Protein AF-A0AAE1Q433-F1 (afdb_monomer)

Structure (mmCIF, N/CA/C/O backbone):
data_AF-A0AAE1Q433-F1
#
_entry.id   AF-A0AAE1Q433-F1
#
loop_
_atom_site.group_PDB
_atom_site.id
_atom_site.type_symbol
_atom_site.label_atom_id
_atom_site.label_alt_id
_atom_site.label_comp_id
_atom_site.label_asym_id
_atom_site.label_entity_id
_atom_site.label_seq_id
_atom_site.pdbx_PDB_ins_code
_atom_site.Cartn_x
_atom_site.Cartn_y
_atom_site.Cartn_z
_atom_site.occupancy
_atom_site.B_iso_or_equiv
_atom_site.auth_seq_id
_atom_site.auth_comp_id
_atom_site.auth_asym_id
_atom_site.auth_atom_id
_atom_site.pdbx_PDB_model_num
ATOM 1 N N . MET A 1 1 ? 18.127 -22.745 -19.985 1.00 68.88 1 MET A N 1
ATOM 2 C CA . MET A 1 1 ? 18.598 -21.759 -18.979 1.00 68.88 1 MET A CA 1
ATOM 3 C C . MET A 1 1 ? 17.986 -21.938 -17.587 1.00 68.88 1 MET A C 1
ATOM 5 O O . MET A 1 1 ? 18.760 -22.132 -16.667 1.00 68.88 1 MET A O 1
ATOM 9 N N . LEU A 1 2 ? 16.660 -21.941 -17.382 1.00 77.62 2 LEU A N 1
ATOM 10 C CA . LEU A 1 2 ? 16.075 -21.981 -16.019 1.00 77.62 2 LEU A CA 1
ATOM 11 C C . LEU A 1 2 ? 16.243 -23.310 -15.246 1.00 77.62 2 LEU A C 1
ATOM 13 O O . LEU A 1 2 ? 16.411 -23.285 -14.031 1.00 77.62 2 LEU A O 1
ATOM 17 N N . GLY A 1 3 ? 16.293 -24.459 -15.933 1.00 82.69 3 GLY A N 1
ATOM 18 C CA . GLY A 1 3 ? 16.510 -25.766 -15.287 1.00 82.69 3 GLY A CA 1
ATOM 19 C C . GLY A 1 3 ? 17.873 -25.906 -14.593 1.00 82.69 3 GLY A C 1
ATOM 20 O O . GLY A 1 3 ? 17.989 -26.630 -13.612 1.00 82.69 3 GLY A O 1
ATOM 21 N N . ARG A 1 4 ? 18.882 -25.136 -15.029 1.00 93.06 4 ARG A N 1
ATOM 22 C CA . ARG A 1 4 ? 20.206 -25.079 -14.385 1.00 93.06 4 ARG A CA 1
ATOM 23 C C . ARG A 1 4 ? 20.141 -24.475 -12.977 1.00 93.06 4 ARG A C 1
ATOM 25 O O . ARG A 1 4 ? 20.929 -24.850 -12.121 1.00 93.06 4 ARG A O 1
ATOM 32 N N . TRP A 1 5 ? 19.186 -23.577 -12.741 1.00 94.25 5 TRP A N 1
ATOM 33 C CA . TRP A 1 5 ? 18.987 -22.887 -11.464 1.00 94.25 5 TRP A CA 1
ATOM 34 C C . TRP A 1 5 ? 17.943 -23.575 -10.573 1.00 94.25 5 TRP A C 1
ATOM 36 O O . TRP A 1 5 ? 17.630 -23.061 -9.506 1.00 94.25 5 TRP A O 1
ATOM 46 N 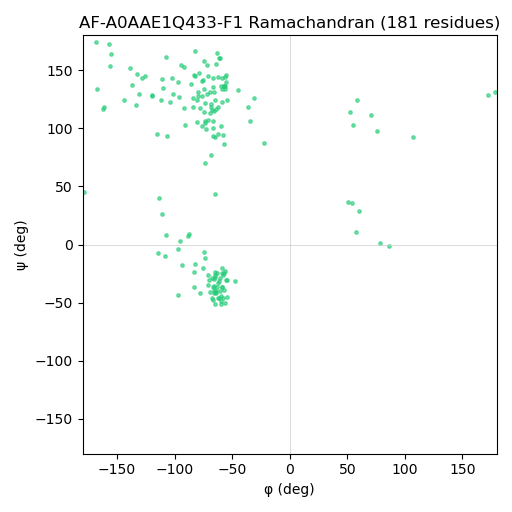N . LYS A 1 6 ? 17.394 -24.725 -11.004 1.00 93.00 6 LYS A N 1
ATOM 47 C CA . LYS A 1 6 ? 16.334 -25.472 -10.299 1.00 93.00 6 LYS A CA 1
ATOM 48 C C . LYS A 1 6 ? 15.088 -24.624 -9.971 1.00 93.00 6 LYS A C 1
ATOM 50 O O . LYS A 1 6 ? 14.460 -24.820 -8.937 1.00 93.00 6 LYS A O 1
ATOM 55 N N . ILE A 1 7 ? 14.711 -23.697 -10.857 1.00 94.06 7 ILE A N 1
ATOM 56 C CA . ILE A 1 7 ? 13.529 -22.832 -10.687 1.00 94.06 7 ILE A CA 1
ATOM 57 C C . ILE A 1 7 ? 12.328 -23.427 -11.436 1.00 94.06 7 ILE A C 1
ATOM 59 O O . ILE A 1 7 ? 12.412 -23.677 -12.644 1.00 94.06 7 ILE A O 1
ATOM 63 N N . SER A 1 8 ? 11.201 -23.611 -10.742 1.00 91.69 8 SER A N 1
ATOM 64 C CA . SER A 1 8 ? 9.922 -24.005 -11.342 1.00 91.69 8 SER A CA 1
ATOM 65 C C . SER A 1 8 ? 9.186 -22.797 -11.932 1.00 91.69 8 SER A C 1
ATOM 67 O O . SER A 1 8 ? 9.264 -21.680 -11.422 1.00 91.69 8 SER A O 1
ATOM 69 N N . ARG A 1 9 ? 8.477 -23.004 -13.047 1.00 88.38 9 ARG A N 1
ATOM 70 C CA . ARG A 1 9 ? 7.691 -21.951 -13.705 1.00 8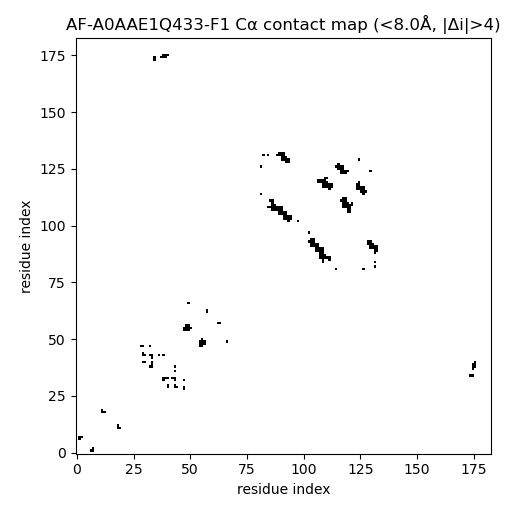8.38 9 ARG A CA 1
ATOM 71 C C . ARG A 1 9 ? 6.223 -22.126 -13.361 1.00 88.38 9 ARG A C 1
ATOM 73 O O . ARG A 1 9 ? 5.675 -23.205 -13.562 1.00 88.38 9 ARG A O 1
ATOM 80 N N . VAL A 1 10 ? 5.595 -21.050 -12.909 1.00 90.06 10 VAL A N 1
ATOM 81 C CA . VAL A 1 10 ? 4.151 -20.990 -12.679 1.00 90.06 10 VAL A CA 1
ATOM 82 C C . VAL A 1 10 ? 3.588 -19.888 -13.562 1.00 90.06 10 VAL A C 1
ATOM 84 O O . VAL A 1 10 ? 4.098 -18.768 -13.569 1.00 90.06 10 VAL A O 1
ATOM 87 N N . PHE A 1 11 ? 2.557 -20.216 -14.335 1.00 90.56 11 PHE A N 1
ATOM 88 C CA . PHE A 1 11 ? 1.900 -19.281 -15.241 1.00 90.56 11 PHE A CA 1
ATOM 89 C C . PHE A 1 11 ? 0.499 -18.963 -14.733 1.00 90.56 11 PHE A C 1
ATOM 91 O O . PHE A 1 11 ? -0.212 -19.837 -14.238 1.00 90.56 11 PHE A O 1
ATOM 98 N N . ARG A 1 12 ? 0.086 -17.705 -14.893 1.00 90.31 12 ARG A N 1
ATOM 99 C CA . ARG A 1 12 ? -1.312 -17.310 -14.698 1.00 90.31 12 ARG A CA 1
ATOM 100 C C . ARG A 1 12 ? -2.177 -17.787 -15.866 1.00 90.31 12 ARG A C 1
ATOM 102 O O . ARG A 1 12 ? -1.684 -17.960 -16.978 1.00 90.31 12 ARG A O 1
ATOM 109 N N . ALA A 1 13 ? -3.482 -17.905 -15.626 1.00 90.00 13 ALA A N 1
ATOM 110 C CA . ALA A 1 13 ? -4.455 -18.165 -16.681 1.00 90.00 13 ALA A CA 1
ATOM 111 C C . ALA A 1 13 ? -4.422 -17.070 -17.766 1.00 90.00 13 ALA A C 1
ATOM 113 O O . ALA A 1 13 ? -4.252 -15.878 -17.471 1.00 90.00 13 ALA A O 1
ATOM 114 N N . ALA A 1 14 ? -4.616 -17.482 -19.021 1.00 91.06 14 ALA A N 1
ATOM 115 C CA . ALA A 1 14 ? -4.655 -16.578 -20.164 1.00 91.06 14 ALA A CA 1
ATOM 116 C C . ALA A 1 14 ? -5.704 -15.470 -19.959 1.00 91.06 14 ALA A C 1
ATOM 118 O O . ALA A 1 14 ? -6.781 -15.706 -19.411 1.00 91.06 14 ALA A O 1
ATOM 119 N N . TYR A 1 15 ? -5.363 -14.242 -20.363 1.00 84.88 15 TYR A N 1
ATOM 120 C CA . TYR A 1 15 ? -6.233 -13.055 -20.307 1.00 84.88 15 TYR A CA 1
ATOM 121 C C . TYR A 1 15 ? -6.778 -12.668 -18.917 1.00 84.88 15 TYR A C 1
ATOM 123 O O . TYR A 1 15 ? -7.619 -11.779 -18.808 1.00 84.88 15 TYR A O 1
ATOM 131 N N . ARG A 1 16 ? -6.284 -13.269 -17.824 1.00 85.25 16 ARG A N 1
ATOM 132 C CA . ARG A 1 16 ? -6.713 -12.950 -16.451 1.00 85.25 16 ARG A CA 1
ATOM 133 C C . ARG A 1 16 ? -5.631 -12.163 -15.704 1.00 85.25 16 ARG A C 1
ATOM 135 O O . ARG A 1 16 ? -4.725 -12.777 -15.138 1.00 85.25 16 ARG A O 1
ATOM 142 N N . PRO A 1 17 ? -5.665 -10.814 -15.693 1.00 76.44 17 PRO A N 1
ATOM 143 C CA . PRO A 1 17 ? -4.647 -9.995 -15.015 1.00 76.44 17 PRO A CA 1
ATOM 144 C C . PRO A 1 17 ? -4.635 -10.186 -13.494 1.00 76.44 17 PRO A C 1
ATOM 146 O O . PRO A 1 17 ? -3.592 -10.037 -12.865 1.00 76.44 17 PRO A O 1
ATOM 149 N N . GLY A 1 18 ? -5.757 -10.618 -12.906 1.00 84.19 18 GLY A N 1
ATOM 150 C CA . GLY A 1 18 ? -5.863 -10.874 -11.468 1.00 84.19 18 GLY A CA 1
ATOM 151 C C . GLY A 1 18 ? -4.859 -11.898 -10.924 1.00 84.19 18 GLY A C 1
ATOM 152 O O . GLY A 1 18 ? -4.473 -11.786 -9.764 1.00 84.19 18 GLY A O 1
ATOM 153 N N . GLY A 1 19 ? -4.376 -12.835 -11.754 1.00 87.12 19 GLY A N 1
ATOM 154 C CA . GLY A 1 19 ? -3.411 -13.858 -11.331 1.00 87.12 19 GLY A CA 1
ATOM 155 C C . GLY A 1 19 ? -2.083 -13.292 -10.813 1.00 87.12 19 GLY A C 1
ATOM 156 O O . GLY A 1 19 ? -1.486 -13.879 -9.921 1.00 87.12 19 GLY A O 1
ATOM 157 N N . ASN A 1 20 ? -1.674 -12.112 -11.293 1.00 90.88 20 ASN A N 1
ATOM 158 C CA . ASN A 1 20 ? -0.463 -11.420 -10.834 1.00 90.88 20 ASN A CA 1
ATOM 159 C C . ASN A 1 20 ? -0.800 -10.138 -10.056 1.00 90.88 20 ASN A C 1
ATOM 161 O O . ASN A 1 20 ? -0.007 -9.200 -10.009 1.00 90.88 20 ASN A O 1
ATOM 165 N N . GLY A 1 21 ? -1.979 -10.077 -9.430 1.00 91.00 21 GLY A N 1
ATOM 166 C CA . GLY A 1 21 ? -2.501 -8.843 -8.843 1.00 91.00 21 GLY A CA 1
ATOM 167 C C . GLY A 1 21 ? -1.610 -8.206 -7.771 1.00 91.00 21 GLY A C 1
ATOM 168 O O . GLY A 1 21 ? -1.712 -7.006 -7.542 1.00 91.00 21 GLY A O 1
ATOM 169 N N . ILE A 1 22 ? -0.746 -8.966 -7.093 1.00 90.19 22 ILE A N 1
ATOM 170 C CA . ILE A 1 22 ? 0.235 -8.404 -6.146 1.00 90.19 22 ILE A CA 1
ATOM 171 C C . ILE A 1 22 ? 1.248 -7.529 -6.896 1.00 90.19 22 ILE A C 1
ATOM 173 O O . ILE A 1 22 ? 1.402 -6.354 -6.573 1.00 90.19 22 ILE A O 1
ATOM 177 N N . VAL A 1 23 ? 1.849 -8.069 -7.958 1.00 91.25 23 VAL A N 1
ATOM 178 C CA . VAL A 1 23 ? 2.793 -7.345 -8.822 1.00 91.25 23 VAL A CA 1
ATOM 179 C C . VAL A 1 23 ? 2.126 -6.118 -9.443 1.00 91.25 23 VAL A C 1
ATOM 181 O O . VAL A 1 23 ? 2.678 -5.024 -9.390 1.00 91.25 23 VAL A O 1
ATOM 184 N N . GLU A 1 24 ? 0.893 -6.255 -9.935 1.00 91.69 24 GLU A N 1
ATOM 185 C CA . GLU A 1 24 ? 0.163 -5.125 -10.527 1.00 91.69 24 GLU A CA 1
ATOM 186 C C . GLU A 1 24 ? -0.128 -4.004 -9.514 1.00 91.69 24 GLU A C 1
ATOM 188 O O . GLU A 1 24 ? -0.042 -2.815 -9.837 1.00 91.69 24 GLU A O 1
ATOM 193 N N . ARG A 1 25 ? -0.429 -4.352 -8.255 1.00 92.62 25 ARG A N 1
ATOM 194 C CA . ARG A 1 25 ? -0.584 -3.355 -7.184 1.00 92.62 25 ARG A CA 1
ATOM 195 C C . ARG A 1 25 ? 0.739 -2.653 -6.878 1.00 92.62 25 ARG A C 1
ATOM 197 O O . ARG A 1 25 ? 0.720 -1.438 -6.686 1.00 92.62 25 ARG A O 1
ATOM 204 N N . HIS A 1 26 ? 1.864 -3.373 -6.878 1.00 91.88 26 HIS A N 1
ATOM 205 C CA . HIS A 1 26 ? 3.188 -2.764 -6.721 1.00 91.88 26 HIS A CA 1
ATOM 206 C C . HIS A 1 26 ? 3.506 -1.803 -7.870 1.00 91.88 26 HIS A C 1
ATOM 208 O O . HIS A 1 26 ? 3.882 -0.661 -7.609 1.00 91.88 26 HIS A O 1
ATOM 214 N N . HIS A 1 27 ? 3.255 -2.202 -9.123 1.00 92.69 27 HIS A N 1
ATOM 215 C CA . HIS A 1 27 ? 3.428 -1.330 -10.289 1.00 92.69 27 HIS A CA 1
ATOM 216 C C . HIS A 1 27 ? 2.645 -0.023 -10.154 1.00 92.69 27 HIS A C 1
ATOM 218 O O . HIS A 1 27 ? 3.189 1.050 -10.417 1.00 92.69 27 HIS A O 1
ATOM 224 N N . ARG A 1 28 ? 1.378 -0.092 -9.722 1.00 94.12 28 ARG A N 1
ATOM 225 C CA . ARG A 1 28 ? 0.550 1.103 -9.503 1.00 94.12 28 ARG A CA 1
ATOM 226 C C . ARG A 1 28 ? 1.196 2.058 -8.499 1.00 94.12 28 ARG A C 1
ATOM 228 O O . ARG A 1 28 ? 1.223 3.262 -8.739 1.00 94.12 28 ARG A O 1
ATOM 235 N N . THR A 1 29 ? 1.694 1.532 -7.384 1.00 93.12 29 THR A N 1
ATOM 236 C CA . THR A 1 29 ? 2.309 2.345 -6.328 1.00 93.12 29 THR A CA 1
ATOM 237 C C . THR A 1 29 ? 3.619 2.972 -6.793 1.00 93.12 29 THR A C 1
ATOM 239 O O . THR A 1 29 ? 3.792 4.175 -6.629 1.00 93.12 29 THR A O 1
ATOM 242 N N . ILE A 1 30 ? 4.497 2.200 -7.438 1.00 93.75 30 ILE A N 1
ATOM 243 C CA . ILE A 1 30 ? 5.787 2.694 -7.946 1.00 93.75 30 ILE A CA 1
ATOM 244 C C . ILE A 1 30 ? 5.570 3.795 -8.989 1.00 93.75 30 ILE A C 1
ATOM 246 O O . ILE A 1 30 ? 6.165 4.862 -8.880 1.00 93.75 30 ILE A O 1
ATOM 250 N N . LYS A 1 31 ? 4.657 3.590 -9.949 1.00 94.12 31 LYS A N 1
ATOM 251 C CA . LYS A 1 31 ? 4.316 4.617 -10.949 1.00 94.12 31 LYS A CA 1
ATOM 252 C C . LYS A 1 31 ? 3.764 5.887 -10.304 1.00 94.12 31 LYS A C 1
ATOM 254 O O . LYS A 1 31 ? 4.106 6.983 -10.727 1.00 94.12 31 LYS A O 1
ATOM 259 N N . ALA A 1 32 ? 2.932 5.747 -9.270 1.00 94.56 32 ALA A N 1
ATOM 260 C CA . ALA A 1 32 ? 2.403 6.896 -8.544 1.00 94.56 32 ALA A CA 1
ATOM 261 C C . ALA A 1 32 ? 3.496 7.662 -7.781 1.00 94.56 32 ALA A C 1
ATOM 263 O O . ALA A 1 32 ? 3.422 8.884 -7.708 1.00 94.56 32 ALA A O 1
ATOM 264 N N . ILE A 1 33 ? 4.487 6.967 -7.218 1.00 92.44 33 ILE A N 1
ATOM 265 C CA . ILE A 1 33 ? 5.640 7.593 -6.556 1.00 92.44 33 ILE A CA 1
ATOM 266 C C . ILE A 1 33 ? 6.500 8.329 -7.587 1.00 92.44 33 ILE A C 1
ATOM 268 O O . ILE A 1 33 ? 6.799 9.500 -7.374 1.00 92.44 33 ILE A O 1
ATOM 272 N N . ALA A 1 34 ? 6.826 7.679 -8.708 1.00 94.31 34 ALA A N 1
ATOM 273 C CA . ALA A 1 34 ? 7.624 8.268 -9.781 1.00 94.31 34 ALA A CA 1
ATOM 274 C C . ALA A 1 34 ? 6.997 9.568 -10.305 1.00 94.31 34 ALA A C 1
ATOM 276 O O . ALA A 1 34 ? 7.646 10.608 -10.318 1.00 94.31 34 ALA A O 1
ATOM 277 N N . GLU A 1 35 ? 5.702 9.537 -10.632 1.00 93.06 35 GLU A N 1
ATOM 278 C CA . GLU A 1 35 ? 4.992 10.703 -11.165 1.00 93.06 35 GLU A CA 1
ATOM 279 C C . GLU A 1 35 ? 4.872 11.842 -10.142 1.00 93.06 35 GLU A C 1
ATOM 281 O O . GLU A 1 35 ? 5.055 13.007 -10.476 1.00 93.06 35 GLU A O 1
ATOM 286 N N . ARG A 1 36 ? 4.577 11.527 -8.873 1.00 92.88 36 ARG A N 1
ATOM 287 C CA . ARG A 1 36 ? 4.447 12.552 -7.821 1.00 92.88 36 ARG A CA 1
ATOM 288 C C . ARG A 1 36 ? 5.784 13.168 -7.435 1.00 92.88 36 ARG A C 1
ATOM 290 O O . ARG A 1 36 ? 5.812 14.337 -7.070 1.00 92.88 36 ARG A O 1
ATOM 297 N N . GLY A 1 37 ? 6.845 12.368 -7.451 1.00 87.50 37 GLY A N 1
ATOM 298 C CA . GLY A 1 37 ? 8.196 12.821 -7.148 1.00 87.50 37 GLY A CA 1
ATOM 299 C C . GLY A 1 37 ? 8.889 13.485 -8.335 1.00 87.50 37 GLY A C 1
ATOM 300 O O . GLY A 1 37 ? 9.891 14.154 -8.125 1.00 87.50 37 GLY A O 1
ATOM 301 N N . GLY A 1 38 ? 8.390 13.296 -9.562 1.00 91.81 38 GLY A N 1
ATOM 302 C CA . GLY A 1 38 ? 9.141 13.646 -10.770 1.00 91.81 38 GLY A CA 1
ATOM 303 C C . GLY A 1 38 ? 10.465 12.879 -10.868 1.00 91.81 38 GLY A C 1
ATOM 304 O O . GLY A 1 38 ? 11.432 13.398 -11.414 1.00 91.81 38 GLY A O 1
ATOM 305 N N . ILE A 1 39 ? 10.518 11.675 -10.292 1.00 91.31 39 ILE A N 1
ATOM 306 C CA . ILE A 1 39 ? 11.731 10.861 -10.169 1.00 91.31 39 ILE A CA 1
ATOM 307 C C . ILE A 1 39 ? 11.692 9.660 -11.111 1.00 91.31 39 ILE A C 1
ATOM 309 O O . ILE A 1 39 ? 10.628 9.219 -11.558 1.00 91.31 39 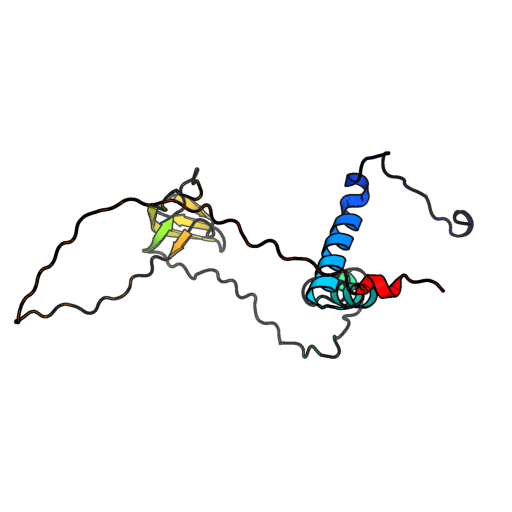ILE A O 1
ATOM 313 N N . SER A 1 40 ? 12.867 9.091 -11.369 1.00 93.75 40 SER A N 1
ATOM 314 C CA . SER A 1 40 ? 12.998 7.883 -12.182 1.00 93.75 40 SER A CA 1
ATOM 315 C C . SER A 1 40 ? 12.317 6.668 -11.519 1.00 93.75 40 SER A C 1
ATOM 317 O O . SER A 1 40 ? 12.197 6.598 -10.287 1.00 93.75 40 SER A O 1
ATOM 319 N N . PRO A 1 41 ? 11.892 5.649 -12.291 1.00 90.38 41 PRO A N 1
ATOM 320 C CA . PRO A 1 41 ? 11.266 4.454 -11.729 1.00 90.38 41 PRO A CA 1
ATOM 321 C C . PRO A 1 41 ? 12.200 3.671 -10.799 1.00 90.38 41 PRO A C 1
ATOM 323 O O . PRO A 1 41 ? 11.734 3.092 -9.819 1.00 90.38 41 PRO A O 1
ATOM 326 N N . ILE A 1 42 ? 13.510 3.669 -11.075 1.00 90.94 42 ILE A N 1
ATOM 327 C CA . ILE A 1 42 ? 14.514 3.002 -10.233 1.00 90.94 42 ILE A CA 1
ATOM 328 C C . ILE A 1 42 ? 14.587 3.658 -8.849 1.00 90.94 42 ILE A C 1
ATOM 330 O O . ILE A 1 42 ? 14.587 2.968 -7.828 1.00 90.94 42 ILE A O 1
ATOM 334 N N . GLU A 1 43 ? 14.546 4.987 -8.804 1.00 90.81 43 GLU A N 1
ATOM 335 C CA . GLU A 1 43 ? 14.540 5.735 -7.555 1.00 90.81 43 GLU A CA 1
ATOM 336 C C . GLU A 1 43 ? 13.214 5.544 -6.806 1.00 90.81 43 GLU A C 1
ATOM 338 O O . GLU A 1 43 ? 13.194 5.289 -5.601 1.00 90.81 43 GLU A O 1
ATOM 343 N N . ALA A 1 44 ? 12.088 5.542 -7.522 1.00 92.75 44 ALA A N 1
ATOM 344 C CA . ALA A 1 44 ? 10.782 5.254 -6.935 1.00 92.75 44 ALA A CA 1
ATOM 345 C C . ALA A 1 44 ? 10.713 3.858 -6.285 1.00 92.75 44 ALA A C 1
ATOM 347 O O . ALA A 1 44 ? 10.085 3.702 -5.234 1.00 92.75 44 ALA A O 1
ATOM 348 N N . VAL A 1 45 ? 11.371 2.846 -6.865 1.00 91.88 45 VAL A N 1
ATOM 349 C CA . VAL A 1 45 ? 11.491 1.505 -6.263 1.00 91.88 45 VAL A CA 1
ATOM 350 C C . VAL A 1 45 ? 12.304 1.546 -4.969 1.00 91.88 45 VAL A C 1
ATOM 352 O O . VAL A 1 45 ? 11.915 0.904 -3.990 1.00 91.88 45 VAL A O 1
ATOM 355 N N . TYR A 1 46 ? 13.396 2.313 -4.932 1.00 89.62 46 TYR A N 1
ATOM 356 C CA . TYR A 1 46 ? 14.194 2.492 -3.717 1.00 89.62 46 TYR A CA 1
ATOM 357 C C . TYR A 1 46 ? 13.364 3.105 -2.580 1.00 89.62 46 TYR A C 1
ATOM 359 O O . TYR A 1 46 ? 13.328 2.553 -1.473 1.00 89.62 46 TYR A O 1
ATOM 367 N N . TRP A 1 47 ? 12.631 4.187 -2.861 1.00 88.25 47 TRP A N 1
ATOM 368 C CA . TRP A 1 47 ? 11.749 4.831 -1.882 1.00 88.25 47 TRP A CA 1
ATOM 369 C C . TRP A 1 47 ? 10.609 3.906 -1.442 1.00 88.25 47 TRP A C 1
ATOM 371 O O . TRP A 1 47 ? 10.299 3.834 -0.252 1.00 88.25 47 TRP A O 1
ATOM 381 N N . TYR A 1 48 ? 10.030 3.139 -2.372 1.00 90.75 48 TYR A N 1
ATOM 382 C CA . TYR A 1 48 ? 8.998 2.150 -2.061 1.00 90.75 48 TYR A CA 1
ATOM 383 C C . TYR A 1 48 ? 9.503 1.083 -1.078 1.00 90.75 48 TYR A C 1
ATOM 385 O O . TYR A 1 48 ? 8.885 0.862 -0.032 1.00 90.75 48 TYR A O 1
ATOM 393 N N . ASN A 1 49 ? 10.650 0.464 -1.373 1.00 89.88 49 ASN A N 1
ATOM 394 C CA . ASN A 1 49 ? 11.221 -0.606 -0.553 1.00 89.88 49 ASN A CA 1
ATOM 395 C C . ASN A 1 49 ? 11.655 -0.122 0.834 1.00 89.88 49 ASN A C 1
ATOM 397 O O . ASN A 1 49 ? 11.467 -0.845 1.814 1.00 89.88 49 ASN A O 1
ATOM 401 N N . SER A 1 50 ? 12.164 1.106 0.911 1.00 83.31 50 SER A N 1
ATOM 402 C CA . SER A 1 50 ? 12.742 1.679 2.128 1.00 83.31 50 SER A CA 1
ATOM 403 C C . SER A 1 50 ? 11.712 2.392 3.029 1.00 83.31 50 SER A C 1
ATOM 405 O O . SER A 1 50 ? 12.086 3.045 3.998 1.00 83.31 50 SER A O 1
ATOM 407 N N . THR A 1 51 ? 10.408 2.308 2.735 1.00 80.50 51 THR A N 1
ATOM 408 C CA . THR A 1 51 ? 9.363 3.048 3.474 1.00 80.50 51 THR A CA 1
ATOM 409 C C . THR A 1 51 ? 9.434 2.784 5.001 1.00 80.50 51 THR A C 1
ATOM 411 O O . THR A 1 51 ? 9.314 1.628 5.409 1.00 80.50 51 THR A O 1
ATOM 414 N N . PRO A 1 52 ? 9.550 3.814 5.872 1.00 62.28 52 PRO A N 1
ATOM 415 C CA . PRO A 1 52 ? 9.919 3.637 7.289 1.00 62.28 52 PRO A CA 1
ATOM 416 C C . PRO A 1 52 ? 8.972 2.787 8.151 1.00 62.28 52 PRO A C 1
ATOM 418 O O . PRO A 1 52 ? 9.412 2.142 9.096 1.00 62.28 52 PRO A O 1
ATOM 421 N N . ARG A 1 53 ? 7.662 2.794 7.866 1.00 61.47 53 ARG A N 1
ATOM 422 C CA . ARG A 1 53 ? 6.644 2.171 8.737 1.00 61.47 53 ARG A CA 1
ATOM 423 C C . ARG A 1 53 ? 6.279 0.725 8.379 1.00 61.47 53 ARG A C 1
ATOM 425 O O . ARG A 1 53 ? 5.639 0.076 9.195 1.00 61.47 53 ARG A O 1
ATOM 432 N N . SER A 1 54 ? 6.599 0.255 7.171 1.00 67.62 54 SER A N 1
ATOM 433 C CA . SER A 1 54 ? 6.274 -1.108 6.691 1.00 67.62 54 SER A CA 1
ATOM 434 C C . SER A 1 54 ? 6.807 -1.368 5.273 1.00 67.62 54 SER A C 1
ATOM 436 O O . SER A 1 54 ? 6.098 -1.852 4.387 1.00 67.62 54 SER A O 1
ATOM 438 N N . GLY A 1 55 ? 8.057 -0.994 5.007 1.00 75.44 55 GLY A N 1
ATOM 439 C CA . GLY A 1 55 ? 8.685 -1.270 3.717 1.00 75.44 55 GLY A CA 1
ATOM 440 C C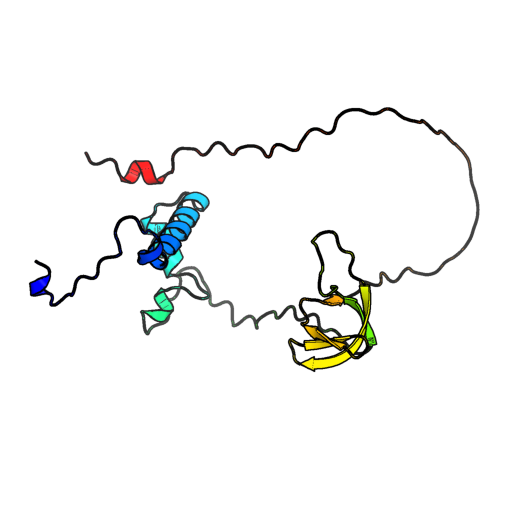 . GLY A 1 55 ? 8.895 -2.778 3.505 1.00 75.44 55 GLY A C 1
ATOM 441 O O . GLY A 1 55 ? 9.269 -3.470 4.456 1.00 75.44 55 GLY A O 1
ATOM 442 N N . PRO A 1 56 ? 8.736 -3.307 2.272 1.00 84.44 56 PRO A N 1
ATOM 443 C CA . PRO A 1 56 ? 9.086 -4.692 1.940 1.00 84.44 56 PRO A CA 1
ATOM 444 C C . PRO A 1 56 ? 10.472 -5.112 2.449 1.00 84.44 56 PRO A C 1
ATOM 446 O O . PRO A 1 56 ? 10.672 -6.265 2.831 1.00 84.44 56 PRO A O 1
ATOM 449 N N . GLN A 1 57 ? 11.416 -4.170 2.521 1.00 84.88 57 GLN A N 1
ATOM 450 C CA . GLN A 1 57 ? 12.776 -4.402 2.991 1.00 84.88 57 GLN A CA 1
ATOM 451 C C . GLN A 1 57 ? 12.840 -4.988 4.411 1.00 84.88 57 GLN A C 1
ATOM 453 O O . GLN A 1 57 ? 13.632 -5.899 4.644 1.00 84.88 57 GLN A O 1
ATOM 458 N N . GLN A 1 58 ? 11.977 -4.543 5.330 1.00 80.25 58 GLN A N 1
ATOM 459 C CA . GLN A 1 58 ? 11.943 -5.049 6.711 1.00 80.25 58 GLN A CA 1
ATOM 460 C C . GLN A 1 58 ? 11.538 -6.530 6.788 1.00 80.25 58 GLN A C 1
ATOM 462 O O . GLN A 1 58 ? 11.912 -7.224 7.725 1.00 80.25 58 GLN A O 1
ATOM 467 N N . SER A 1 59 ? 10.785 -7.025 5.799 1.00 82.81 59 SER A N 1
ATOM 468 C CA . SER A 1 59 ? 10.384 -8.437 5.729 1.00 82.81 59 SER A CA 1
ATOM 469 C C . SER A 1 59 ? 11.452 -9.352 5.119 1.00 82.81 59 SER A C 1
ATOM 471 O O . SER A 1 59 ? 11.450 -10.553 5.374 1.00 82.81 59 SER A O 1
ATOM 473 N N . VAL A 1 60 ? 12.358 -8.796 4.307 1.00 85.56 60 VAL A N 1
ATOM 474 C CA . VAL A 1 60 ? 13.371 -9.557 3.557 1.00 85.56 60 VAL A CA 1
ATOM 475 C C . VAL A 1 60 ? 14.710 -9.576 4.288 1.00 85.56 60 VAL A C 1
ATOM 477 O O . VAL A 1 60 ? 15.361 -10.618 4.360 1.00 85.56 60 VAL A O 1
ATOM 480 N N . TYR A 1 61 ? 15.137 -8.433 4.828 1.00 83.38 61 TYR A N 1
ATOM 481 C CA . TYR A 1 61 ? 16.425 -8.309 5.500 1.00 83.38 61 TYR A CA 1
ATOM 482 C C . TYR A 1 61 ? 16.271 -8.449 7.011 1.00 83.38 61 TYR A C 1
ATOM 484 O O . TYR A 1 61 ? 15.350 -7.919 7.618 1.00 83.38 61 TYR A O 1
ATOM 492 N N . ARG A 1 62 ? 17.229 -9.145 7.629 1.00 77.62 62 ARG A N 1
ATOM 493 C CA . ARG A 1 62 ? 17.294 -9.321 9.088 1.00 77.62 62 ARG A CA 1
ATOM 494 C C . ARG A 1 62 ? 17.781 -8.082 9.838 1.00 77.62 62 ARG A C 1
ATOM 496 O O . ARG A 1 62 ? 17.598 -8.007 11.046 1.00 77.62 62 ARG A O 1
ATOM 503 N N . TYR A 1 63 ? 18.457 -7.169 9.149 1.00 76.31 63 TYR A N 1
ATOM 504 C CA . TYR A 1 63 ? 19.022 -5.966 9.741 1.00 76.31 63 TYR A CA 1
ATOM 505 C C . TYR A 1 63 ? 18.148 -4.753 9.437 1.00 76.31 63 TYR A C 1
ATOM 507 O O . TYR A 1 63 ? 17.610 -4.607 8.338 1.00 76.31 63 TYR A O 1
ATOM 515 N N . GLU A 1 64 ? 18.047 -3.861 10.416 1.00 67.06 64 GLU A N 1
ATOM 516 C CA . GLU A 1 64 ? 17.381 -2.579 10.248 1.00 67.06 64 GLU A CA 1
ATOM 517 C C . GLU A 1 64 ? 18.278 -1.653 9.420 1.00 67.06 64 GLU A C 1
ATOM 519 O O . GLU A 1 64 ? 19.386 -1.290 9.824 1.00 67.06 64 GLU A O 1
ATOM 524 N N . TRP A 1 65 ? 17.821 -1.306 8.220 1.00 66.44 65 TRP A N 1
ATOM 525 C CA . TRP A 1 65 ? 18.525 -0.357 7.369 1.00 66.44 65 TRP A CA 1
ATOM 526 C C . TRP A 1 65 ? 18.217 1.065 7.821 1.00 66.44 65 TRP A C 1
ATOM 528 O O . TRP A 1 65 ? 17.056 1.467 7.893 1.00 66.44 65 TRP A O 1
ATOM 538 N N . ARG A 1 66 ? 19.263 1.839 8.113 1.00 62.25 66 ARG A N 1
ATOM 539 C CA . ARG A 1 66 ? 19.114 3.240 8.502 1.00 62.25 66 ARG A CA 1
ATOM 540 C C . ARG A 1 66 ? 18.998 4.100 7.256 1.00 62.25 66 ARG A C 1
ATOM 542 O O . ARG A 1 66 ? 19.860 4.061 6.381 1.00 62.25 66 ARG A O 1
ATOM 549 N N . TYR A 1 67 ? 17.943 4.900 7.194 1.00 64.88 67 TYR A N 1
ATOM 550 C CA . TYR A 1 67 ? 17.837 5.937 6.180 1.00 64.88 67 TYR A CA 1
ATOM 551 C C . TYR A 1 67 ? 18.927 6.990 6.425 1.00 64.88 67 TYR A C 1
ATOM 553 O O . TYR A 1 67 ? 19.013 7.474 7.553 1.00 64.88 67 TYR A O 1
ATOM 561 N N . PRO A 1 68 ? 19.706 7.412 5.410 1.00 60.72 68 PRO A N 1
ATOM 562 C CA . PRO A 1 68 ? 20.724 8.452 5.589 1.00 60.72 68 PRO A CA 1
ATOM 563 C C . PRO A 1 68 ? 20.186 9.777 6.159 1.00 60.72 68 PRO A C 1
ATOM 565 O O . PRO A 1 68 ? 20.938 10.538 6.753 1.00 60.72 68 PRO A O 1
ATOM 568 N N . SER A 1 69 ? 18.886 10.049 5.997 1.00 61.53 69 SER A N 1
ATOM 569 C CA . SER A 1 69 ? 18.222 11.293 6.402 1.00 61.53 69 SER A CA 1
ATOM 570 C C . SER A 1 69 ? 17.176 11.143 7.516 1.00 61.53 69 SER A C 1
ATOM 572 O O . SER A 1 69 ? 16.691 12.158 8.016 1.00 61.53 69 SER A O 1
ATOM 574 N N . LEU A 1 70 ? 16.822 9.921 7.942 1.00 57.69 70 LEU A N 1
ATOM 575 C CA . LEU A 1 70 ? 15.969 9.734 9.121 1.00 57.69 70 LEU A CA 1
ATOM 576 C C . LEU A 1 70 ? 16.854 9.594 10.356 1.00 57.69 70 LEU A C 1
ATOM 578 O O . LEU A 1 70 ? 17.376 8.520 10.655 1.00 57.69 70 LEU A O 1
ATOM 582 N N . VAL A 1 71 ? 16.941 10.671 11.132 1.00 56.28 71 VAL A N 1
ATOM 583 C CA . VAL A 1 71 ? 17.182 10.538 12.571 1.00 56.28 71 VAL A CA 1
ATOM 584 C C . VAL A 1 71 ? 16.029 9.694 13.130 1.00 56.28 71 VAL A C 1
ATOM 586 O O . VAL A 1 71 ? 14.880 9.961 12.758 1.00 56.28 71 VAL A O 1
ATOM 589 N N . PRO A 1 72 ? 16.276 8.679 13.982 1.00 53.50 72 PRO A N 1
ATOM 590 C CA . PRO A 1 72 ? 15.202 7.951 14.636 1.00 53.50 72 PRO A CA 1
ATOM 591 C C . PRO A 1 72 ? 14.404 8.960 15.452 1.00 53.50 72 PRO A C 1
ATOM 593 O O . PRO A 1 72 ? 14.836 9.416 16.509 1.00 53.50 72 PRO A O 1
ATOM 596 N N . ARG A 1 73 ? 13.251 9.365 14.927 1.00 51.72 73 ARG A N 1
ATOM 597 C CA . ARG A 1 73 ? 12.255 10.087 15.698 1.00 51.72 73 ARG A CA 1
ATOM 598 C C . ARG A 1 73 ? 11.781 9.068 16.723 1.00 51.72 73 ARG A C 1
ATOM 600 O O . ARG A 1 73 ? 11.103 8.108 16.355 1.00 51.72 73 ARG A O 1
ATOM 607 N N . GLY A 1 74 ? 12.312 9.196 17.941 1.00 45.84 74 GLY A N 1
ATOM 608 C CA . GLY A 1 74 ? 12.092 8.259 19.036 1.00 45.84 74 GLY A CA 1
ATOM 609 C C . GLY A 1 74 ? 10.617 7.917 19.111 1.00 45.84 74 GLY A C 1
ATOM 610 O O . GLY A 1 74 ? 9.811 8.827 18.966 1.00 45.84 74 GLY A O 1
ATOM 611 N N . ALA A 1 75 ? 10.323 6.618 19.230 1.00 47.91 75 ALA A N 1
ATOM 612 C CA . ALA A 1 75 ? 9.000 6.006 19.244 1.00 47.91 75 ALA A CA 1
ATOM 613 C C . ALA A 1 75 ? 7.904 6.997 19.650 1.00 47.91 75 ALA A C 1
ATOM 615 O O . ALA A 1 75 ? 7.569 7.122 20.826 1.00 47.91 75 ALA A O 1
ATOM 616 N N . GLU A 1 76 ? 7.365 7.729 18.672 1.00 45.72 76 GLU A N 1
ATOM 617 C CA . GLU A 1 76 ? 6.191 8.538 18.924 1.00 45.72 76 GLU A CA 1
ATOM 618 C C . GLU A 1 76 ? 5.090 7.506 19.042 1.00 45.72 76 GLU A C 1
ATOM 620 O O . GLU A 1 76 ? 4.669 6.906 18.044 1.00 45.72 76 GLU A O 1
ATOM 625 N N . ALA A 1 77 ? 4.779 7.211 20.311 1.00 41.97 77 ALA A N 1
ATOM 626 C CA . ALA A 1 77 ? 3.655 6.421 20.755 1.00 41.97 77 ALA A CA 1
ATOM 627 C C . ALA A 1 77 ? 2.539 6.645 19.756 1.00 41.97 77 ALA A C 1
ATOM 629 O O . ALA A 1 77 ? 2.240 7.801 19.441 1.00 41.97 77 ALA A O 1
ATOM 630 N N . SER A 1 78 ? 2.010 5.548 19.207 1.00 45.06 78 SER A N 1
ATOM 631 C CA . SER A 1 78 ? 0.809 5.562 18.393 1.00 45.06 78 SER A CA 1
ATOM 632 C C . SER A 1 78 ? -0.101 6.633 18.964 1.00 45.06 78 SER A C 1
ATOM 634 O O . SER A 1 78 ? -0.617 6.472 20.069 1.00 45.06 78 SER A O 1
ATOM 636 N N . GLN A 1 79 ? -0.221 7.764 18.263 1.00 45.91 79 GLN A N 1
ATOM 637 C CA . GLN A 1 79 ? -1.291 8.702 18.521 1.00 45.91 79 GLN A CA 1
ATOM 638 C C . GLN A 1 79 ? -2.526 7.949 18.054 1.00 45.91 79 GLN A C 1
ATOM 640 O O . GLN A 1 79 ? -3.031 8.133 16.946 1.00 45.91 79 GLN A O 1
ATOM 645 N N . ASN A 1 80 ? -2.961 7.012 18.895 1.00 44.41 80 ASN A N 1
ATOM 646 C CA . ASN A 1 80 ? -4.335 6.628 18.979 1.00 44.41 80 ASN A CA 1
ATOM 647 C C . ASN A 1 80 ? -5.001 7.958 19.308 1.00 44.41 80 ASN A C 1
ATOM 649 O O . ASN A 1 80 ? -5.101 8.356 20.462 1.00 44.41 80 ASN A O 1
ATOM 653 N N . ASN A 1 81 ? -5.463 8.650 18.268 1.00 44.81 81 ASN A N 1
ATOM 654 C CA . ASN A 1 81 ? -6.560 9.601 18.363 1.00 44.81 81 ASN A CA 1
ATOM 655 C C . ASN A 1 81 ? -7.841 8.828 18.739 1.00 44.81 81 ASN A C 1
ATOM 657 O O . ASN A 1 81 ? -8.903 9.033 18.153 1.00 44.81 81 ASN A O 1
ATOM 661 N N . ALA A 1 82 ? -7.737 7.891 19.686 1.00 51.28 82 ALA A N 1
ATOM 662 C CA . ALA A 1 82 ? -8.837 7.470 20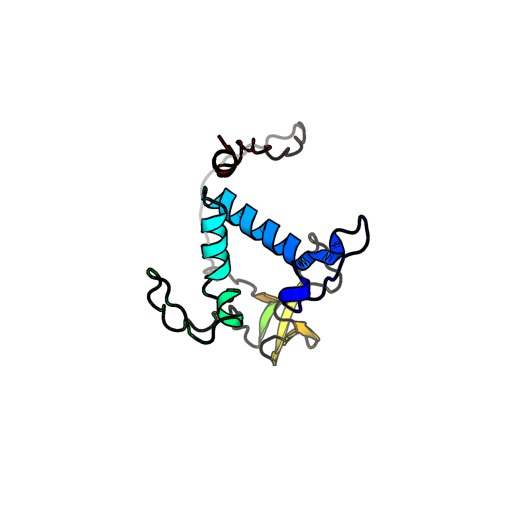.506 1.00 51.28 82 ALA A CA 1
ATOM 663 C C . ALA A 1 82 ? -9.156 8.721 21.310 1.00 51.28 82 ALA A C 1
ATOM 665 O O . ALA A 1 82 ? -8.507 9.041 22.304 1.00 51.28 82 ALA A O 1
ATOM 666 N N . LEU A 1 83 ? -10.089 9.497 20.765 1.00 57.12 83 LEU A N 1
ATOM 667 C CA . LEU A 1 83 ? -10.850 10.480 21.508 1.00 57.12 83 LEU A CA 1
ATOM 668 C C . LEU A 1 83 ? -11.090 9.875 22.891 1.00 57.12 83 LEU A C 1
ATOM 670 O O . LEU A 1 83 ? -11.646 8.780 22.987 1.00 57.12 83 LEU A O 1
ATOM 674 N N . SER A 1 84 ? -10.575 10.519 23.936 1.00 67.44 84 SER A N 1
ATOM 675 C CA . SER A 1 84 ? -10.726 10.052 25.310 1.00 67.44 84 SER A CA 1
ATOM 676 C C . SER A 1 84 ? -12.165 10.318 25.746 1.00 67.44 84 SER A C 1
ATOM 678 O O . SER A 1 84 ? -12.418 11.242 26.517 1.00 67.44 84 SER A O 1
ATOM 680 N N . ILE A 1 85 ? -13.101 9.569 25.167 1.00 71.50 85 ILE A N 1
ATOM 681 C CA . ILE A 1 85 ? -14.532 9.680 25.413 1.00 71.50 85 ILE A CA 1
ATOM 682 C C . ILE A 1 85 ? -14.779 9.199 26.838 1.00 71.50 85 ILE A C 1
ATOM 684 O O . ILE A 1 85 ? -14.436 8.063 27.184 1.00 71.50 85 ILE A O 1
ATOM 688 N N . LYS A 1 86 ? -15.341 10.069 27.676 1.00 79.56 86 LYS A N 1
ATOM 689 C CA . LYS A 1 86 ? -15.634 9.740 29.076 1.00 79.56 86 LYS A CA 1
ATOM 690 C C . LYS A 1 86 ? -17.076 9.260 29.219 1.00 79.56 86 LYS A C 1
ATOM 692 O O . LYS A 1 86 ? -17.952 9.611 28.432 1.00 79.56 86 LYS A O 1
ATOM 697 N N . MET A 1 87 ? -17.330 8.454 30.249 1.00 80.69 87 MET A N 1
ATOM 698 C CA . MET A 1 87 ? -18.702 8.116 30.635 1.00 80.69 87 MET A CA 1
ATOM 699 C C . MET A 1 87 ? -19.485 9.403 30.933 1.00 80.69 87 MET A C 1
ATOM 701 O O . MET A 1 87 ? -18.965 10.305 31.590 1.00 80.69 87 MET A O 1
ATOM 705 N N . GLY A 1 88 ? -20.720 9.480 30.443 1.00 82.56 88 GLY A N 1
ATOM 706 C CA . GLY A 1 88 ? -21.602 10.640 30.584 1.00 82.56 88 GLY A CA 1
ATOM 707 C C . GLY A 1 88 ? -21.432 11.728 29.519 1.00 82.56 88 GLY A C 1
ATOM 708 O O . GLY A 1 88 ? -22.163 12.713 29.558 1.00 82.56 88 GLY A O 1
ATOM 709 N N . GLU A 1 89 ? -20.510 11.573 28.567 1.00 84.94 89 GLU A N 1
ATOM 710 C CA . GLU A 1 89 ? -20.317 12.544 27.485 1.00 84.94 89 GLU A CA 1
ATOM 711 C C . GLU A 1 89 ? -21.410 12.420 26.411 1.00 84.94 89 GLU A C 1
ATOM 713 O O . GLU A 1 89 ? -21.832 11.313 26.051 1.00 84.94 89 GLU A O 1
ATOM 718 N N . GLU A 1 90 ? -21.872 13.564 25.895 1.00 89.69 90 GLU A N 1
ATOM 719 C CA . GLU A 1 90 ? -22.802 13.599 24.768 1.00 89.69 90 GLU A CA 1
ATOM 720 C C . GLU A 1 90 ? -22.033 13.379 23.464 1.00 89.69 90 GLU A C 1
ATOM 722 O O . GLU A 1 90 ? -21.048 14.059 23.156 1.00 89.69 90 GLU A O 1
ATOM 727 N N . VAL A 1 91 ? -22.499 12.419 22.674 1.00 90.75 91 VAL A N 1
ATOM 728 C CA . VAL A 1 91 ? -21.844 12.018 21.437 1.00 90.75 91 VAL A CA 1
ATOM 729 C C . VAL A 1 91 ? -22.838 11.910 20.285 1.00 90.75 91 VAL A C 1
ATOM 731 O O . VAL A 1 91 ? -23.992 11.516 20.443 1.00 90.75 91 VAL A O 1
ATOM 734 N N . TRP A 1 92 ? -22.377 12.232 19.081 1.00 92.00 92 TRP A N 1
ATOM 735 C CA . TRP A 1 92 ? -23.071 11.923 17.841 1.00 92.00 92 TRP A CA 1
ATOM 736 C C . TRP A 1 92 ? -22.834 10.465 17.460 1.00 92.00 92 TRP A C 1
ATOM 738 O O . TRP A 1 92 ? -21.697 10.004 17.387 1.00 92.00 92 TRP A O 1
ATOM 748 N N . VAL A 1 93 ? -23.912 9.765 17.137 1.00 91.81 93 VAL A N 1
ATOM 749 C CA . VAL A 1 93 ? -23.968 8.335 16.867 1.00 91.81 93 VAL A CA 1
ATOM 750 C C . VAL A 1 93 ? -24.457 8.088 15.448 1.00 91.81 93 VAL A C 1
ATOM 752 O O . VAL A 1 93 ? -25.528 8.550 15.034 1.00 91.81 93 VAL A O 1
ATOM 755 N N . LYS A 1 94 ? -23.693 7.296 14.699 1.00 91.50 94 LYS A N 1
ATOM 756 C CA . LYS A 1 94 ? -24.069 6.872 13.354 1.00 91.50 94 LYS A CA 1
ATOM 757 C C . LYS A 1 94 ? -25.213 5.839 13.399 1.00 91.50 94 LYS A C 1
ATOM 759 O O . LYS A 1 94 ? -25.115 4.832 14.113 1.00 91.50 94 LYS A O 1
ATOM 764 N N . PRO A 1 95 ? -26.298 6.025 12.627 1.00 87.94 95 PRO A N 1
ATOM 765 C CA . PRO A 1 95 ? -27.352 5.021 12.517 1.00 87.94 95 PRO A CA 1
ATOM 766 C C . PRO A 1 95 ? -26.888 3.793 11.713 1.00 87.94 95 PRO A C 1
ATOM 768 O O . PRO A 1 95 ? -25.995 3.885 10.871 1.00 87.94 95 PRO A O 1
ATOM 771 N N . ARG A 1 96 ? -27.511 2.633 11.968 1.00 80.94 96 ARG A N 1
ATOM 772 C CA . ARG A 1 96 ? -27.102 1.323 11.420 1.00 80.94 96 ARG A CA 1
ATOM 773 C C . ARG A 1 96 ? -27.104 1.275 9.884 1.00 80.94 96 ARG A C 1
ATOM 775 O O . ARG A 1 96 ? -26.183 0.711 9.307 1.00 80.94 96 ARG A O 1
ATOM 782 N N . ASP A 1 97 ? -28.061 1.953 9.248 1.00 83.88 97 ASP A N 1
ATOM 783 C CA . ASP A 1 97 ? -28.230 1.998 7.785 1.00 83.88 97 ASP A CA 1
ATOM 784 C C . ASP A 1 97 ? -27.967 3.403 7.208 1.00 83.88 97 ASP A C 1
ATOM 786 O O . ASP A 1 97 ? -28.680 3.899 6.331 1.00 83.88 97 ASP A O 1
ATOM 790 N N . ALA A 1 98 ? -26.951 4.093 7.734 1.00 81.94 98 ALA A N 1
ATOM 791 C CA . ALA A 1 98 ? -26.626 5.455 7.320 1.00 81.94 98 ALA A CA 1
ATOM 792 C C . ALA A 1 98 ? -26.164 5.530 5.852 1.00 81.94 98 ALA A C 1
ATOM 794 O O . ALA A 1 98 ? -25.155 4.935 5.464 1.00 81.94 98 ALA A O 1
ATOM 795 N N . ARG A 1 99 ? -26.844 6.358 5.052 1.00 85.19 99 ARG A N 1
ATOM 796 C CA . ARG A 1 99 ? -26.309 6.881 3.786 1.00 85.19 99 ARG A CA 1
ATOM 797 C C . ARG A 1 99 ? -25.419 8.092 4.070 1.00 85.19 99 ARG A C 1
ATOM 799 O O . ARG A 1 99 ? -25.478 8.676 5.147 1.00 85.19 99 ARG A O 1
ATOM 806 N N . CYS A 1 100 ? -24.632 8.527 3.086 1.00 82.88 100 CYS A N 1
ATOM 807 C CA . CYS A 1 100 ? -23.750 9.695 3.233 1.00 82.88 100 CYS A CA 1
ATOM 808 C C . CYS A 1 100 ? -24.491 11.001 3.589 1.00 82.88 100 CYS A C 1
ATOM 810 O O . CYS A 1 100 ? -23.868 11.924 4.096 1.00 82.88 100 CYS A O 1
ATOM 812 N N . THR A 1 101 ? -25.799 11.083 3.331 1.00 87.19 101 THR A N 1
ATOM 813 C CA . THR A 1 101 ? -26.658 12.235 3.655 1.00 87.19 101 THR A CA 1
ATOM 814 C C . THR A 1 101 ? -27.425 12.075 4.970 1.00 87.19 101 THR A C 1
ATOM 816 O O . THR A 1 101 ? -28.154 12.983 5.368 1.00 87.19 101 THR A O 1
ATOM 819 N N . THR A 1 102 ? -27.316 10.922 5.634 1.00 86.06 102 THR A N 1
ATOM 820 C CA . THR A 1 102 ? -28.048 10.647 6.871 1.00 86.06 102 THR A CA 1
ATOM 821 C C . THR A 1 102 ? -27.399 11.390 8.034 1.00 86.06 102 THR A C 1
ATOM 823 O O . THR A 1 102 ? -26.196 11.272 8.272 1.00 86.06 102 THR A O 1
ATOM 826 N N . ARG A 1 103 ? -28.210 12.153 8.773 1.00 88.06 103 ARG A N 1
ATOM 827 C CA . ARG A 1 103 ? -27.776 12.857 9.984 1.00 88.06 103 ARG A CA 1
ATOM 828 C C . ARG A 1 103 ? -27.517 11.862 11.115 1.00 88.06 103 ARG A C 1
ATOM 830 O O . ARG A 1 103 ? -28.200 10.846 11.219 1.00 88.06 103 ARG A O 1
ATOM 837 N N . TRP A 1 104 ? -26.519 12.159 11.936 1.00 91.88 104 TRP A N 1
ATOM 838 C CA . TRP A 1 104 ? -26.179 11.359 13.109 1.00 91.88 104 TRP A CA 1
ATOM 839 C C . TRP A 1 104 ? -27.092 11.770 14.269 1.00 91.88 104 TRP A C 1
ATOM 841 O O . TRP A 1 104 ? -27.492 12.931 14.358 1.00 91.88 104 TRP A O 1
ATOM 851 N N . CYS A 1 105 ? -27.459 10.819 15.123 1.00 87.31 105 CYS A N 1
ATOM 852 C CA . CYS A 1 105 ? -28.317 11.068 16.285 1.00 87.31 105 CYS A CA 1
ATOM 853 C C . CYS A 1 105 ? -27.455 11.385 17.508 1.00 87.31 105 CYS A C 1
ATOM 855 O O . CYS A 1 105 ? -26.323 10.925 17.577 1.00 87.31 105 CYS A O 1
ATOM 857 N N . LYS A 1 106 ? -27.967 12.147 18.471 1.00 91.62 106 LYS A N 1
ATOM 858 C CA . LYS A 1 106 ? -27.294 12.336 19.765 1.00 91.62 106 LYS A CA 1
ATOM 859 C C . LYS A 1 106 ? -27.527 11.114 20.652 1.00 91.62 106 LYS A C 1
ATOM 861 O O . LYS A 1 106 ? -28.590 10.502 20.555 1.00 91.62 106 LYS A O 1
ATOM 866 N N . GLY A 1 107 ? -26.551 10.784 21.485 1.00 89.75 107 GLY A N 1
ATOM 867 C CA . GLY A 1 107 ? -26.641 9.745 22.507 1.00 89.75 107 GLY A CA 1
ATOM 868 C C . GLY A 1 107 ? -25.649 10.007 23.635 1.00 89.75 107 GLY A C 1
ATOM 869 O O . GLY A 1 107 ? -24.731 10.817 23.479 1.00 89.75 107 GLY A O 1
ATOM 870 N N . ILE A 1 108 ? -25.837 9.340 24.771 1.00 91.50 108 ILE A N 1
ATOM 871 C CA . ILE A 1 108 ? -24.990 9.510 25.957 1.00 91.50 108 ILE A CA 1
ATOM 872 C C . ILE A 1 108 ? -24.161 8.250 26.175 1.00 91.50 108 ILE A C 1
ATOM 874 O O . ILE A 1 108 ? -24.664 7.123 26.119 1.00 91.50 108 ILE A O 1
ATOM 878 N N . VAL A 1 109 ? -22.870 8.429 26.442 1.00 90.56 109 VAL A N 1
ATOM 879 C CA . VAL A 1 109 ? -21.968 7.310 26.730 1.00 90.56 109 VAL A CA 1
ATOM 880 C C . VAL A 1 109 ? -22.304 6.738 28.103 1.00 90.56 109 VAL A C 1
ATOM 882 O O . VAL A 1 109 ? -22.022 7.340 29.135 1.00 90.56 109 VAL A O 1
ATOM 885 N N . THR A 1 110 ? -22.916 5.561 28.103 1.00 89.06 110 THR A N 1
ATOM 886 C CA . THR A 1 110 ? -23.327 4.839 29.312 1.00 89.06 110 THR A CA 1
ATOM 887 C C . THR A 1 110 ? -22.199 4.027 29.939 1.00 89.06 110 THR A C 1
ATOM 889 O O . THR A 1 110 ? -22.126 3.955 31.159 1.00 89.06 110 THR A O 1
ATOM 892 N N . ASP A 1 111 ? -21.322 3.429 29.127 1.00 85.00 111 ASP A N 1
ATOM 893 C CA . ASP A 1 111 ? -20.215 2.596 29.609 1.00 85.00 111 ASP A CA 1
ATOM 894 C C . ASP A 1 111 ? -19.084 2.537 28.568 1.00 85.00 111 ASP A C 1
ATOM 896 O O . ASP A 1 111 ? -19.318 2.696 27.364 1.00 85.00 111 ASP A O 1
ATOM 900 N N . VAL A 1 112 ? -17.856 2.302 29.018 1.00 83.56 112 VAL A N 1
ATOM 901 C CA . VAL A 1 112 ? -16.661 2.157 28.180 1.00 83.56 112 VAL A CA 1
ATOM 902 C C . VAL A 1 112 ? -16.162 0.728 28.337 1.00 83.56 112 VAL A C 1
ATOM 904 O O . VAL A 1 112 ? -15.424 0.403 29.263 1.00 83.56 112 VAL A O 1
ATOM 907 N N . ASN A 1 113 ? -16.579 -0.137 27.414 1.00 78.62 113 ASN A N 1
ATOM 908 C CA . ASN A 1 113 ? -16.3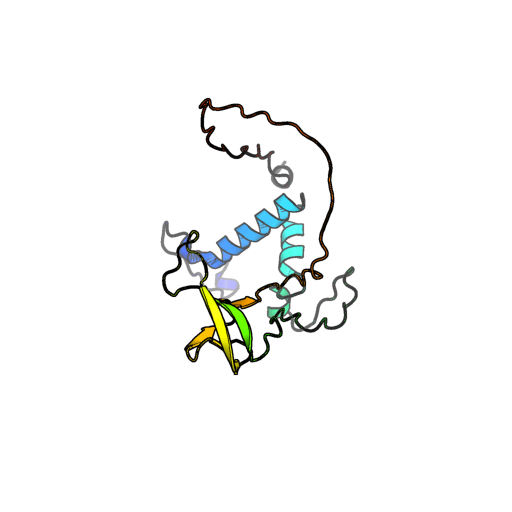16 -1.569 27.516 1.00 78.62 113 ASN A CA 1
ATOM 909 C C . ASN A 1 113 ? -14.866 -1.906 27.113 1.00 78.62 113 ASN A C 1
ATOM 911 O O . ASN A 1 113 ? -14.236 -2.760 27.734 1.00 78.62 113 ASN A O 1
ATOM 915 N N . SER A 1 114 ? -14.339 -1.290 26.043 1.00 79.88 114 SER A N 1
ATOM 916 C CA . SER A 1 114 ? -12.967 -1.505 25.549 1.00 79.88 114 SER A CA 1
ATOM 917 C C . SER A 1 114 ? -12.439 -0.321 24.722 1.00 79.88 114 SER A C 1
ATOM 919 O O . SER A 1 114 ? -13.196 0.579 24.376 1.00 79.88 114 SER A O 1
ATOM 921 N N . GLU A 1 115 ? -11.152 -0.337 24.341 1.00 79.25 115 GLU A N 1
ATOM 922 C CA . GLU A 1 115 ? -10.523 0.728 23.525 1.00 79.25 115 GLU A CA 1
ATOM 923 C C . GLU A 1 115 ? -11.265 1.000 22.202 1.00 79.25 115 GLU A C 1
ATOM 925 O O . GLU A 1 115 ? -11.296 2.129 21.722 1.00 79.25 115 GLU A O 1
ATOM 930 N N . ASN A 1 116 ? -11.908 -0.026 21.634 1.00 82.44 116 ASN A N 1
ATOM 931 C CA . ASN A 1 116 ? -12.611 0.073 20.355 1.00 82.44 116 ASN A CA 1
ATOM 932 C C . ASN A 1 116 ? -14.142 0.036 20.479 1.00 82.44 116 ASN A C 1
ATOM 934 O O . ASN A 1 116 ? -14.819 0.307 19.486 1.00 82.44 116 ASN A O 1
ATOM 938 N N . ASN A 1 117 ? -14.701 -0.275 21.657 1.00 86.50 117 ASN A N 1
ATOM 939 C CA . ASN A 1 117 ? -16.147 -0.396 21.867 1.00 86.50 117 ASN A CA 1
ATOM 940 C C . ASN A 1 117 ? -16.623 0.393 23.089 1.00 86.50 117 ASN A C 1
ATOM 942 O O . ASN A 1 117 ? -16.146 0.193 24.205 1.00 86.50 117 ASN A O 1
ATOM 946 N N . ILE A 1 118 ? -17.656 1.201 22.877 1.00 89.06 118 ILE A N 1
ATOM 947 C CA . ILE A 1 118 ? -18.326 2.004 23.900 1.00 89.06 118 ILE A CA 1
ATOM 948 C C . ILE A 1 118 ? -19.831 1.756 23.860 1.00 89.06 118 ILE A C 1
ATOM 950 O O . ILE A 1 118 ? -20.412 1.570 22.791 1.00 89.06 118 ILE A O 1
ATOM 954 N N . SER A 1 119 ? -20.475 1.741 25.017 1.00 90.88 119 SER A N 1
ATOM 955 C CA . SER A 1 119 ? -21.924 1.601 25.126 1.00 90.88 119 SER A CA 1
ATOM 956 C C . SER A 1 119 ? -22.560 2.983 25.144 1.00 90.88 119 SER A C 1
ATOM 958 O O . SER A 1 119 ? -22.312 3.768 26.059 1.00 90.88 119 SER A O 1
ATOM 960 N N . VAL A 1 120 ? -23.390 3.280 24.147 1.00 89.19 120 VAL A N 1
ATOM 961 C CA . VAL A 1 120 ? -24.146 4.535 24.046 1.00 89.19 120 VAL A CA 1
ATOM 962 C C . VAL A 1 120 ? -25.625 4.219 24.228 1.00 89.19 120 VAL A C 1
ATOM 964 O O . VAL A 1 120 ? -26.148 3.353 23.524 1.00 89.19 120 VAL A O 1
ATOM 967 N N . ASP A 1 121 ? -26.272 4.868 25.194 1.00 87.19 121 ASP A N 1
ATOM 968 C CA . ASP A 1 121 ? -27.657 4.601 25.614 1.00 87.19 121 ASP A CA 1
ATOM 969 C C . ASP A 1 121 ? -27.927 3.106 25.909 1.00 87.19 121 ASP A C 1
ATOM 971 O O . ASP A 1 121 ? -28.975 2.554 25.570 1.00 87.19 121 ASP A O 1
ATOM 975 N N . GLY A 1 122 ? -26.943 2.409 26.491 1.00 84.88 122 GLY A N 1
ATOM 976 C CA . GLY A 1 122 ? -27.008 0.971 26.780 1.00 84.88 122 GLY A CA 1
ATOM 977 C C . GLY A 1 122 ? -26.770 0.051 25.573 1.00 84.88 122 GLY A C 1
ATOM 978 O O . GLY A 1 122 ? -26.814 -1.171 25.722 1.00 84.88 122 GLY A O 1
ATOM 979 N N . MET A 1 123 ? -26.493 0.594 24.382 1.00 86.88 123 MET A N 1
ATOM 980 C CA . MET A 1 123 ? -26.184 -0.178 23.174 1.00 86.88 123 MET A CA 1
ATOM 981 C C . MET A 1 123 ? -24.677 -0.146 22.860 1.00 86.88 123 MET A C 1
ATOM 983 O O . MET A 1 123 ? -24.132 0.937 22.637 1.00 86.88 123 MET A O 1
ATOM 987 N N . PRO A 1 124 ? -23.989 -1.301 22.758 1.00 89.00 124 PRO A N 1
ATOM 988 C CA . PRO A 1 124 ? -22.569 -1.339 22.416 1.00 89.00 124 PRO A CA 1
ATOM 989 C C . PRO A 1 124 ? -22.336 -0.922 20.958 1.00 89.00 124 PRO A C 1
ATOM 991 O O . PRO A 1 124 ? -22.986 -1.422 20.035 1.00 89.00 124 PRO A O 1
ATOM 994 N N . ARG A 1 125 ? -21.390 -0.006 20.746 1.00 88.38 125 ARG A N 1
ATOM 995 C CA . ARG A 1 125 ? -21.028 0.572 19.447 1.00 88.38 125 ARG A CA 1
ATOM 996 C C . ARG A 1 125 ? -19.518 0.711 19.305 1.00 88.38 125 ARG A C 1
ATOM 998 O O . ARG A 1 125 ? -18.802 0.902 20.282 1.00 88.38 125 ARG A O 1
ATOM 1005 N N . HIS A 1 126 ? -19.039 0.648 18.065 1.00 89.25 126 HIS A N 1
ATOM 1006 C CA . HIS A 1 126 ? -17.628 0.862 17.766 1.00 89.25 126 HIS A CA 1
ATOM 1007 C C . HIS A 1 126 ? -17.285 2.357 17.855 1.00 89.25 126 HIS A C 1
ATOM 1009 O O . HIS A 1 126 ? -18.054 3.193 17.377 1.00 89.25 126 HIS A O 1
ATOM 1015 N N . VAL A 1 127 ? -16.106 2.710 18.373 1.00 84.44 127 VAL A N 1
ATOM 1016 C CA . VAL A 1 127 ? -15.657 4.114 18.539 1.00 84.44 127 VAL A CA 1
ATOM 1017 C C . VAL A 1 127 ? -15.650 4.928 17.235 1.00 84.44 127 VAL A C 1
ATOM 1019 O O . VAL A 1 127 ? -15.790 6.146 17.245 1.00 84.44 127 VAL A O 1
ATOM 1022 N N . LEU A 1 128 ? -15.542 4.261 16.082 1.00 86.00 128 LEU A N 1
ATOM 1023 C CA . LEU A 1 128 ? -15.590 4.908 14.760 1.00 86.00 128 LEU A CA 1
ATOM 1024 C C . LEU A 1 128 ? -16.982 5.425 14.375 1.00 86.00 128 LEU A C 1
ATOM 1026 O O . LEU A 1 128 ? -17.068 6.376 13.589 1.00 86.00 128 LEU A O 1
ATOM 1030 N N . ASP A 1 129 ? -18.037 4.826 14.928 1.00 87.81 129 ASP A N 1
ATOM 1031 C CA . ASP A 1 129 ? -19.435 5.207 14.702 1.00 87.81 129 ASP A CA 1
ATOM 1032 C C . ASP A 1 129 ? -19.900 6.307 15.669 1.00 87.81 129 ASP A C 1
ATOM 1034 O O . ASP A 1 129 ? -21.088 6.632 15.715 1.00 87.81 129 ASP A O 1
ATOM 1038 N N . VAL A 1 130 ? -18.961 6.882 16.426 1.00 87.44 130 VAL A N 1
ATOM 1039 C CA . VAL A 1 130 ? -19.199 7.901 17.442 1.00 87.44 130 VAL A CA 1
ATOM 1040 C C . VAL A 1 130 ? -18.317 9.133 17.183 1.00 87.44 130 VAL A C 1
ATOM 1042 O O . VAL A 1 130 ? -17.199 9.034 16.662 1.00 87.44 130 VAL A O 1
ATOM 1045 N N . ARG A 1 131 ? -18.837 10.326 17.477 1.00 88.56 131 ARG A N 1
ATOM 1046 C CA . ARG A 1 131 ? -18.098 11.601 17.453 1.00 88.56 131 ARG A CA 1
ATOM 1047 C C . ARG A 1 131 ? -18.473 12.422 18.690 1.00 88.56 131 ARG A C 1
ATOM 1049 O O . ARG A 1 131 ? -19.659 12.479 18.990 1.00 88.56 131 ARG A O 1
ATOM 1056 N N . PRO A 1 132 ? -17.530 13.074 19.381 1.00 85.38 132 PRO A N 1
ATOM 1057 C CA . PRO A 1 132 ? -17.862 13.955 20.495 1.00 85.38 132 PRO A CA 1
ATOM 1058 C C . PRO A 1 132 ? -18.711 15.128 20.006 1.00 85.38 132 PRO A C 1
ATOM 1060 O O . PRO A 1 132 ? -18.520 15.627 18.888 1.00 85.38 132 PRO A O 1
ATOM 1063 N N . VAL A 1 133 ? -19.660 15.560 20.831 1.00 83.56 133 VAL A N 1
ATOM 1064 C CA . VAL A 1 133 ? -20.334 16.842 20.633 1.00 83.56 133 VAL A CA 1
ATOM 1065 C C . VAL A 1 133 ? -19.383 17.926 21.134 1.00 83.56 133 VAL A C 1
ATOM 1067 O O . VAL A 1 133 ? -19.036 17.956 22.308 1.00 83.56 133 VAL A O 1
ATOM 1070 N N . VAL A 1 134 ? -18.943 18.823 20.248 1.00 77.56 134 VAL A N 1
ATOM 1071 C CA . VAL A 1 134 ? -18.257 20.044 20.686 1.00 77.56 134 VAL A CA 1
ATOM 1072 C C . VAL A 1 134 ? -19.329 20.959 21.264 1.00 77.56 134 VAL A C 1
ATOM 1074 O O . VAL A 1 134 ? -20.141 21.508 20.519 1.00 77.56 134 VAL A O 1
ATOM 1077 N N . VAL A 1 135 ? -19.374 21.064 22.588 1.00 64.56 135 VAL A N 1
ATOM 1078 C CA . VAL A 1 135 ? -20.123 22.121 23.264 1.00 64.56 135 VAL A CA 1
ATOM 1079 C C . VAL A 1 135 ? -19.228 23.350 23.206 1.00 64.56 135 VAL A C 1
ATOM 1081 O O . VAL A 1 135 ? -18.197 23.399 23.869 1.00 64.56 135 VAL A O 1
ATOM 1084 N N . GLU A 1 136 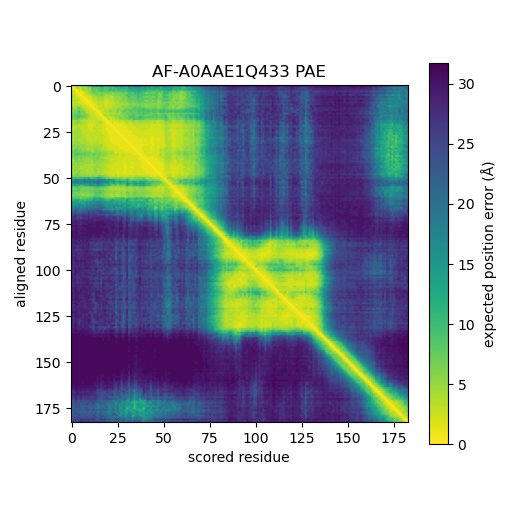? -19.559 24.309 22.344 1.00 51.47 136 GLU A N 1
ATOM 1085 C CA . GLU A 1 136 ? -18.986 25.641 22.499 1.00 51.47 136 GLU A CA 1
ATOM 1086 C C . GLU A 1 136 ? -19.602 26.234 23.768 1.00 51.47 136 GLU A C 1
ATOM 1088 O O . GLU A 1 136 ? -20.815 26.438 23.827 1.00 51.47 136 GLU A O 1
ATOM 1093 N N . ASP A 1 137 ? -18.784 26.449 24.800 1.00 43.53 137 ASP A N 1
ATOM 1094 C CA . ASP A 1 137 ? -19.181 27.217 25.977 1.00 43.53 137 ASP A CA 1
ATOM 1095 C C . ASP A 1 137 ? -19.502 28.644 25.517 1.00 43.53 137 ASP A C 1
ATOM 1097 O O . ASP A 1 137 ? -18.619 29.490 25.364 1.00 43.53 137 ASP A O 1
ATOM 1101 N N . SER A 1 138 ? -20.776 28.920 25.250 1.00 40.47 138 SER A N 1
ATOM 1102 C CA . SER A 1 138 ? -21.263 30.281 25.067 1.00 40.47 138 SER A CA 1
ATOM 1103 C C . SER A 1 138 ? -21.196 31.004 26.421 1.00 40.47 138 SER A C 1
ATOM 1105 O O . SER A 1 138 ? -21.878 30.567 27.355 1.00 40.47 138 SER A O 1
ATOM 1107 N N . PRO A 1 139 ? -20.420 32.094 26.575 1.00 39.78 139 PRO A N 1
ATOM 1108 C CA . PRO A 1 139 ? -20.499 32.917 27.772 1.00 39.78 139 PRO A CA 1
ATOM 1109 C C . PRO A 1 139 ? -21.868 33.610 27.821 1.00 39.78 139 PRO A C 1
ATOM 1111 O O . PRO A 1 139 ? -22.376 34.084 26.806 1.00 39.78 139 PRO A O 1
ATOM 1114 N N . GLY A 1 140 ? -22.468 33.597 29.012 1.00 34.50 140 GLY A N 1
ATOM 1115 C CA . GLY A 1 140 ? -23.845 34.005 29.277 1.00 34.50 140 GLY A CA 1
ATOM 1116 C C . GLY A 1 140 ? -24.193 35.461 28.953 1.00 34.50 140 GLY A C 1
ATOM 1117 O O . GLY A 1 140 ? -23.340 36.338 28.834 1.00 34.50 140 GLY A O 1
ATOM 1118 N N . GLU A 1 141 ? -25.502 35.665 28.826 1.00 35.84 141 GLU A N 1
ATOM 1119 C CA . GLU A 1 141 ? -26.216 36.890 28.466 1.00 35.84 141 GLU A CA 1
ATOM 1120 C C . GLU A 1 141 ? -25.918 38.109 29.359 1.00 35.84 141 GLU A C 1
ATOM 1122 O O . GLU A 1 141 ? -25.870 37.994 30.583 1.00 35.84 141 GLU A O 1
ATOM 1127 N N . VAL A 1 142 ? -25.892 39.299 28.743 1.00 34.22 142 VAL A N 1
ATOM 1128 C CA . VAL A 1 142 ? -26.423 40.551 29.317 1.00 34.22 142 VAL A CA 1
ATOM 1129 C C . VAL A 1 142 ? -27.059 41.415 28.211 1.00 34.22 142 VAL A C 1
ATOM 1131 O O . VAL A 1 142 ? -26.423 41.732 27.209 1.00 34.22 142 VAL A O 1
ATOM 1134 N N . LEU A 1 143 ? -28.334 41.757 28.428 1.00 33.16 143 LEU A N 1
ATOM 1135 C CA . LEU A 1 143 ? -29.173 42.786 27.776 1.00 33.16 143 LEU A CA 1
ATOM 1136 C C . LEU A 1 143 ? -28.550 44.192 28.017 1.00 33.16 143 LEU A C 1
ATOM 1138 O O . LEU A 1 143 ? -27.804 44.340 28.980 1.00 33.16 143 LEU A O 1
ATOM 1142 N N . ASP A 1 144 ? -28.779 45.306 27.313 1.00 27.89 144 ASP A N 1
ATOM 1143 C CA . ASP A 1 144 ? -29.741 45.764 26.300 1.00 27.89 144 ASP A CA 1
ATOM 1144 C C . ASP A 1 144 ? -29.219 47.110 25.708 1.00 27.89 144 ASP A C 1
ATOM 1146 O O . ASP A 1 144 ? -28.332 47.729 26.303 1.00 27.89 144 ASP A O 1
ATOM 1150 N N . SER A 1 145 ? -29.900 47.641 24.680 1.00 30.88 145 SER A N 1
ATOM 1151 C CA . SER A 1 145 ? -29.985 49.069 24.252 1.00 30.88 145 SER A CA 1
ATOM 1152 C C . SER A 1 145 ? -29.254 49.541 22.971 1.00 30.88 145 SER A C 1
ATOM 1154 O O . SER A 1 145 ? -28.131 50.033 22.995 1.00 30.88 145 SER A O 1
ATOM 1156 N N . ASP A 1 146 ? -30.031 49.483 21.880 1.00 26.61 146 ASP A N 1
ATOM 1157 C CA . ASP A 1 146 ? -30.406 50.575 20.952 1.00 26.61 146 ASP A CA 1
ATOM 1158 C C . ASP A 1 146 ? -29.368 51.210 19.990 1.00 26.61 146 ASP A C 1
ATOM 1160 O O . ASP A 1 146 ? -28.501 51.994 20.370 1.00 26.61 146 ASP A O 1
ATOM 1164 N N . SER A 1 147 ? -29.537 50.977 18.678 1.00 28.73 147 SER A N 1
ATOM 1165 C CA . SER A 1 147 ? -30.022 52.025 17.750 1.00 28.73 147 SER A CA 1
ATOM 1166 C C . SER A 1 147 ? -29.975 51.635 16.256 1.00 28.73 147 SER A C 1
ATOM 1168 O O . SER A 1 147 ? -28.941 51.298 15.690 1.00 28.73 147 SER A O 1
ATOM 1170 N N . SER A 1 148 ? -31.131 51.832 15.611 1.00 30.02 148 SER A N 1
ATOM 1171 C CA . SER A 1 148 ? -31.315 52.381 14.253 1.00 30.02 148 SER A CA 1
ATOM 1172 C C . SER A 1 148 ? -31.033 51.531 12.989 1.00 30.02 148 SER A C 1
ATOM 1174 O O . SER A 1 148 ? -29.938 51.504 12.442 1.00 30.02 148 SER A O 1
ATOM 1176 N N . LEU A 1 149 ? -32.134 50.982 12.447 1.00 32.81 149 LEU A N 1
ATOM 1177 C CA . LEU A 1 149 ? -32.638 51.149 11.064 1.00 32.81 149 LEU A CA 1
ATOM 1178 C C . LEU A 1 149 ? -31.683 50.891 9.866 1.00 32.81 149 LEU A C 1
ATOM 1180 O O . LEU A 1 149 ? -30.872 51.746 9.514 1.00 32.81 149 LEU A O 1
ATOM 1184 N N . LYS A 1 150 ? -31.966 49.844 9.068 1.00 32.59 150 LYS A N 1
ATOM 1185 C CA . LYS A 1 150 ? -32.765 49.937 7.814 1.00 32.59 150 LYS A CA 1
ATOM 1186 C C . LYS A 1 150 ? -32.889 48.591 7.080 1.00 32.59 150 LYS A C 1
ATOM 1188 O O . LYS A 1 150 ? -31.901 47.926 6.788 1.00 32.59 150 LYS A O 1
ATOM 1193 N N . ASP A 1 151 ? -34.134 48.286 6.722 1.00 28.39 151 ASP A N 1
ATOM 1194 C CA . ASP A 1 151 ? -34.574 47.282 5.752 1.00 28.39 151 ASP A CA 1
ATOM 1195 C C . ASP A 1 151 ? -33.946 47.458 4.361 1.00 28.39 151 ASP A C 1
ATOM 1197 O O . ASP A 1 151 ? -33.835 48.576 3.855 1.00 28.39 151 ASP A O 1
ATOM 1201 N N . SER A 1 152 ? -33.695 46.345 3.667 1.00 31.94 152 SER A N 1
ATOM 1202 C CA . SER A 1 152 ? -34.243 46.167 2.312 1.00 31.94 152 SER A CA 1
ATOM 1203 C C . SER A 1 152 ? -34.243 44.695 1.889 1.00 31.94 152 SER A C 1
ATOM 1205 O O . SER A 1 152 ? -33.217 44.030 1.783 1.00 31.94 152 SER A O 1
ATOM 1207 N N . VAL A 1 153 ? -35.456 44.205 1.649 1.00 30.81 153 VAL A N 1
ATOM 1208 C CA . VAL A 1 153 ? -35.788 42.951 0.975 1.00 30.81 153 VAL A CA 1
ATOM 1209 C C . VAL A 1 153 ? -35.555 43.126 -0.526 1.00 30.81 153 VAL A C 1
ATOM 1211 O O . VAL A 1 153 ? -36.057 44.088 -1.105 1.00 30.81 153 VAL A O 1
ATOM 1214 N N . VAL A 1 154 ? -34.890 42.168 -1.180 1.00 30.22 154 VAL A N 1
ATOM 1215 C CA . VAL A 1 154 ? -35.023 41.964 -2.632 1.00 30.22 154 VAL A CA 1
ATOM 1216 C C . VAL A 1 154 ? -35.226 40.475 -2.910 1.00 30.22 154 VAL A C 1
ATOM 1218 O O . VAL A 1 154 ? -34.409 39.633 -2.544 1.00 30.22 154 VAL A O 1
ATOM 1221 N N . LEU A 1 155 ? -36.366 40.172 -3.531 1.00 29.89 155 LEU A N 1
ATOM 1222 C CA . LEU A 1 155 ? -36.810 38.855 -3.977 1.00 29.89 155 LEU A CA 1
ATOM 1223 C C . LEU A 1 155 ? -36.268 38.526 -5.379 1.00 29.89 155 LEU A C 1
ATOM 1225 O O . LEU A 1 155 ? -36.359 39.351 -6.279 1.00 29.89 155 LEU A O 1
ATOM 1229 N N . ALA A 1 156 ? -35.835 37.268 -5.513 1.00 33.53 156 ALA A N 1
ATOM 1230 C CA . ALA A 1 156 ? -35.898 36.360 -6.668 1.00 33.53 156 ALA A CA 1
ATOM 1231 C C . ALA A 1 156 ? -35.254 36.736 -8.020 1.00 33.53 156 ALA A C 1
ATOM 1233 O O . ALA A 1 156 ? -35.708 37.642 -8.708 1.00 33.53 156 ALA A O 1
ATOM 1234 N N . SER A 1 157 ? -34.371 35.847 -8.499 1.00 30.16 157 SER A N 1
ATOM 1235 C CA . SER A 1 157 ? -34.498 35.252 -9.844 1.00 30.16 157 SER A CA 1
ATOM 1236 C C . SER A 1 157 ? -33.554 34.054 -10.040 1.00 30.16 157 SER A C 1
ATOM 1238 O O . SER A 1 157 ? -32.373 34.123 -9.702 1.00 30.16 157 SER A O 1
ATOM 1240 N N . ASP A 1 158 ? -34.108 32.972 -10.593 1.00 39.41 158 ASP A N 1
ATOM 1241 C CA . ASP A 1 158 ? -33.439 31.755 -11.065 1.00 39.41 158 ASP A CA 1
ATOM 1242 C C . ASP A 1 158 ? -32.352 32.041 -12.111 1.00 39.41 158 ASP A C 1
ATOM 1244 O O . ASP A 1 158 ? -32.625 32.747 -13.080 1.00 39.41 158 ASP A O 1
ATOM 1248 N N . GLN A 1 159 ? -31.180 31.397 -11.996 1.00 36.66 159 GLN A N 1
ATOM 1249 C CA . GLN A 1 159 ? -30.364 31.025 -13.162 1.00 36.66 159 GLN A CA 1
ATOM 1250 C C . GLN A 1 159 ? -29.310 29.936 -12.850 1.00 36.66 159 GLN A C 1
ATOM 1252 O O . GLN A 1 159 ? -28.389 30.118 -12.062 1.00 36.66 159 GLN A O 1
ATOM 1257 N N . GLU A 1 160 ? -29.504 28.796 -13.519 1.00 33.62 160 GLU A N 1
ATOM 1258 C CA . GLU A 1 160 ? -28.538 27.790 -13.995 1.00 33.62 160 GLU A CA 1
ATOM 1259 C C . GLU A 1 160 ? -27.537 27.123 -13.024 1.00 33.62 160 GLU A C 1
ATOM 1261 O O . GLU A 1 160 ? -26.439 27.594 -12.734 1.00 33.62 160 GLU A O 1
ATOM 1266 N N . VAL A 1 161 ? -27.866 25.874 -12.667 1.00 37.19 161 VAL A N 1
ATOM 1267 C CA . VAL A 1 161 ? -26.947 24.884 -12.086 1.00 37.19 161 VAL A CA 1
ATOM 1268 C C . VAL A 1 161 ? -25.888 24.496 -13.125 1.00 37.19 161 VAL A C 1
ATOM 1270 O O . VAL A 1 161 ? -26.070 23.566 -13.918 1.00 37.19 161 VAL A O 1
ATOM 1273 N N . THR A 1 162 ? -24.742 25.171 -13.101 1.00 44.53 162 THR A N 1
ATOM 1274 C CA . THR A 1 162 ? -23.548 24.693 -13.801 1.00 44.53 162 THR A CA 1
ATOM 1275 C C . THR A 1 162 ? -23.064 23.412 -13.116 1.00 44.53 162 THR A C 1
ATOM 1277 O O . THR A 1 162 ? -22.716 23.373 -11.935 1.00 44.53 162 THR A O 1
ATOM 1280 N N . ARG A 1 163 ? -23.097 22.289 -13.842 1.00 47.84 163 ARG A N 1
ATOM 1281 C CA . ARG A 1 163 ? -22.499 21.038 -13.364 1.00 47.84 163 ARG A CA 1
ATOM 1282 C C . ARG A 1 163 ? -21.002 21.283 -13.203 1.00 47.84 163 ARG A C 1
ATOM 1284 O O . ARG A 1 163 ? -20.327 21.547 -14.191 1.00 47.84 163 ARG A O 1
ATOM 1291 N N . ASN A 1 164 ? -20.491 21.161 -11.979 1.00 45.12 164 ASN A N 1
ATOM 1292 C CA . ASN A 1 164 ? -19.063 21.219 -11.662 1.00 45.12 164 ASN A CA 1
ATOM 1293 C C . ASN A 1 164 ? -18.279 20.148 -12.448 1.00 45.12 164 ASN A C 1
ATOM 1295 O O . ASN A 1 164 ? -18.044 19.038 -11.960 1.00 45.12 164 ASN A O 1
ATOM 1299 N N . VAL A 1 165 ? -17.868 20.465 -13.677 1.00 56.47 165 VAL A N 1
ATOM 1300 C CA . VAL A 1 165 ? -16.916 19.664 -14.447 1.00 56.47 165 VAL A CA 1
ATOM 1301 C C . VAL A 1 165 ? -15.550 19.902 -13.819 1.00 56.47 165 VAL A C 1
ATOM 1303 O O . VAL A 1 165 ? -14.965 20.974 -13.952 1.00 56.47 165 VAL A O 1
ATOM 1306 N N . ARG A 1 166 ? -15.047 18.906 -13.083 1.00 48.09 166 ARG A N 1
ATOM 1307 C CA . ARG A 1 166 ? -13.696 18.964 -12.514 1.00 48.09 166 ARG A CA 1
ATOM 1308 C C . ARG A 1 166 ? -12.694 19.208 -13.651 1.00 48.09 166 ARG A C 1
ATOM 1310 O O . ARG A 1 166 ? -12.778 18.502 -14.660 1.00 48.09 166 ARG A O 1
ATOM 1317 N N . PRO A 1 167 ? -11.737 20.138 -13.502 1.00 54.66 167 PRO A N 1
ATOM 1318 C CA . PRO A 1 167 ? -10.743 20.384 -14.534 1.00 54.66 167 PRO A CA 1
ATOM 1319 C C . PRO A 1 167 ? -9.964 19.094 -14.807 1.00 54.66 167 PRO A C 1
ATOM 1321 O O . PRO A 1 167 ? -9.386 18.489 -13.897 1.00 54.66 167 PRO A O 1
ATOM 1324 N N . ARG A 1 168 ? -9.972 18.646 -16.068 1.00 58.56 168 ARG A N 1
ATOM 1325 C CA . ARG A 1 168 ? -9.082 17.576 -16.522 1.00 58.56 168 ARG A CA 1
ATOM 1326 C C . ARG A 1 168 ? -7.656 18.100 -16.401 1.00 58.56 168 ARG A C 1
ATOM 1328 O O . ARG A 1 168 ? -7.291 19.064 -17.063 1.00 58.56 168 ARG A O 1
ATOM 1335 N N . ARG A 1 169 ? -6.854 17.472 -15.540 1.00 61.94 169 ARG A N 1
ATOM 1336 C CA . ARG A 1 169 ? -5.409 17.703 -15.520 1.00 61.94 169 ARG A CA 1
ATOM 1337 C C . ARG A 1 169 ? -4.852 17.176 -16.838 1.00 61.94 169 ARG A C 1
ATOM 1339 O O . ARG A 1 169 ? -4.935 15.975 -17.089 1.00 61.94 169 ARG A O 1
ATOM 1346 N N . ASN A 1 170 ? -4.321 18.065 -17.670 1.00 63.38 170 ASN A N 1
ATOM 1347 C CA . ASN A 1 170 ? -3.519 17.665 -18.817 1.00 63.38 170 ASN A CA 1
ATOM 1348 C C . ASN A 1 170 ? -2.243 17.025 -18.260 1.00 63.38 170 ASN A C 1
ATOM 1350 O O . ASN A 1 170 ? -1.414 17.716 -17.674 1.00 63.38 170 ASN A O 1
ATOM 1354 N N . ALA A 1 171 ? -2.137 15.700 -18.350 1.00 65.38 171 ALA A N 1
ATOM 1355 C CA . ALA A 1 171 ? -0.921 15.000 -17.966 1.00 65.38 171 ALA A CA 1
ATOM 1356 C C . ALA A 1 171 ? 0.133 15.256 -19.049 1.00 65.38 171 ALA A C 1
ATOM 1358 O O . ALA A 1 171 ? -0.109 14.960 -20.221 1.00 65.38 171 ALA A O 1
ATOM 1359 N N . GLY A 1 172 ? 1.271 15.834 -18.662 1.00 70.75 172 GLY A N 1
ATOM 1360 C CA . GLY A 1 172 ? 2.453 15.856 -19.518 1.00 70.75 172 GLY A CA 1
ATOM 1361 C C . GLY A 1 172 ? 2.959 14.431 -19.780 1.00 70.75 172 GLY A C 1
ATOM 1362 O O . GLY A 1 172 ? 2.538 13.491 -19.097 1.00 70.75 172 GLY A O 1
ATOM 1363 N N . PRO A 1 173 ? 3.837 14.239 -20.777 1.00 70.62 173 PRO A N 1
ATOM 1364 C CA . PRO A 1 173 ? 4.495 12.955 -20.963 1.00 70.62 173 PRO A CA 1
ATOM 1365 C C . PRO A 1 173 ? 5.251 12.576 -19.675 1.00 70.62 173 PRO A C 1
ATOM 1367 O O . PRO A 1 173 ? 5.898 13.442 -19.082 1.00 70.62 173 PRO A O 1
ATOM 1370 N N . PRO A 1 174 ? 5.168 11.314 -19.215 1.00 69.06 174 PRO A N 1
ATOM 1371 C CA . PRO A 1 174 ? 5.838 10.893 -17.992 1.00 69.06 174 PRO A CA 1
ATOM 1372 C C . PRO A 1 174 ? 7.353 11.086 -18.092 1.00 69.06 174 PRO A C 1
ATOM 1374 O O . PRO A 1 174 ? 7.954 10.706 -19.097 1.00 69.06 174 PRO A O 1
ATOM 1377 N N . ALA A 1 175 ? 7.978 11.607 -17.033 1.00 68.56 175 ALA A N 1
ATOM 1378 C CA . ALA A 1 175 ? 9.412 11.926 -17.010 1.00 68.56 175 ALA A CA 1
ATOM 1379 C C . ALA A 1 175 ? 10.319 10.729 -17.367 1.00 68.56 175 ALA A C 1
ATOM 1381 O O . ALA A 1 175 ? 11.358 10.894 -17.993 1.00 68.56 175 ALA A O 1
ATOM 1382 N N . TRP A 1 176 ? 9.881 9.510 -17.043 1.00 64.94 176 TRP A N 1
ATOM 1383 C CA . TRP A 1 176 ? 10.610 8.267 -17.308 1.00 64.94 176 TRP A CA 1
ATOM 1384 C C . TRP A 1 176 ? 10.604 7.826 -18.778 1.00 64.94 176 TRP A C 1
ATOM 1386 O O . TRP A 1 176 ? 11.273 6.859 -19.122 1.00 64.94 176 TRP A O 1
ATOM 1396 N N . MET A 1 177 ? 9.852 8.489 -19.663 1.00 67.44 177 MET A N 1
ATOM 1397 C CA . MET A 1 177 ? 9.833 8.152 -21.092 1.00 67.44 177 MET A CA 1
ATOM 1398 C C . MET A 1 177 ? 11.198 8.391 -21.762 1.00 67.44 177 MET A C 1
ATOM 1400 O O . MET A 1 177 ? 11.532 7.686 -22.710 1.00 67.44 177 MET A O 1
ATOM 1404 N N . ALA A 1 178 ? 11.996 9.329 -21.241 1.00 68.56 178 ALA A N 1
ATOM 1405 C CA . ALA A 1 178 ? 13.359 9.586 -21.707 1.00 68.56 178 ALA A CA 1
ATOM 1406 C C . ALA A 1 178 ? 14.323 8.421 -21.406 1.00 68.56 178 ALA A C 1
ATOM 1408 O O . ALA A 1 178 ? 15.240 8.177 -22.183 1.00 68.56 178 ALA A O 1
ATOM 1409 N N . ASP A 1 179 ? 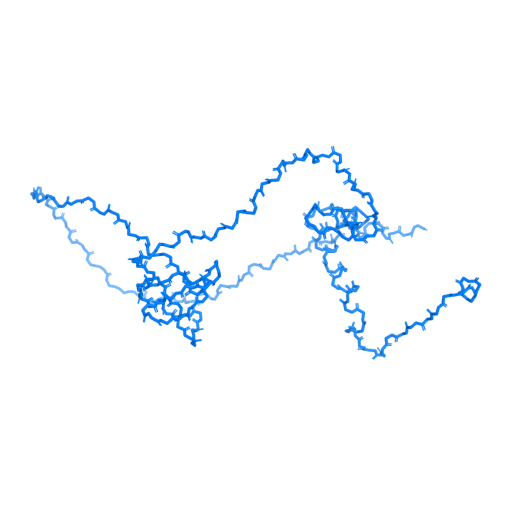14.074 7.654 -20.339 1.00 67.38 179 ASP A N 1
ATOM 1410 C CA . ASP A 1 179 ? 14.948 6.557 -19.896 1.00 67.38 179 ASP A CA 1
ATOM 1411 C C . ASP A 1 179 ? 14.860 5.304 -20.796 1.00 67.38 179 ASP A C 1
ATOM 1413 O O . ASP A 1 179 ? 15.659 4.380 -20.654 1.00 67.38 179 ASP A O 1
ATOM 1417 N N . TYR A 1 180 ? 13.875 5.239 -21.704 1.00 61.00 180 TYR A N 1
ATOM 1418 C CA . TYR A 1 180 ? 13.626 4.095 -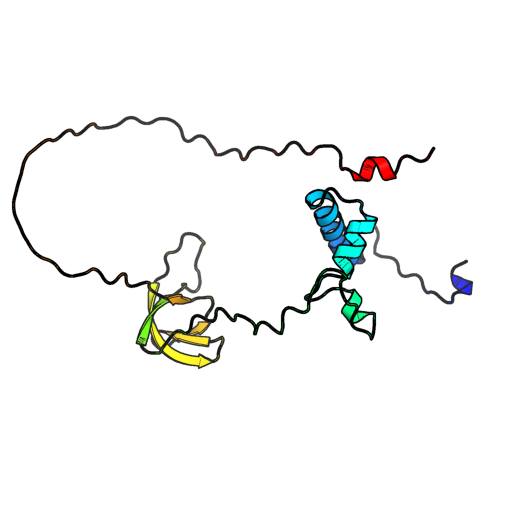22.597 1.00 61.00 180 TYR A CA 1
ATOM 1419 C C . TYR A 1 180 ? 14.005 4.353 -24.062 1.00 61.00 180 TYR A C 1
ATOM 1421 O O . TYR A 1 180 ? 13.700 3.523 -24.923 1.00 61.00 180 TYR A O 1
ATOM 1429 N N . VAL A 1 181 ? 14.662 5.475 -24.369 1.00 59.25 181 VAL A N 1
ATOM 1430 C CA . VAL A 1 181 ? 15.274 5.676 -25.687 1.00 59.25 181 VAL A CA 1
ATOM 1431 C C . VAL A 1 181 ? 16.559 4.849 -25.719 1.00 59.25 181 VAL A C 1
ATOM 1433 O O . VAL A 1 181 ? 17.553 5.199 -25.092 1.00 59.25 181 VAL A O 1
ATOM 1436 N N . CYS A 1 182 ? 16.506 3.697 -26.383 1.00 44.06 182 CYS A N 1
ATOM 1437 C CA . CYS A 1 182 ? 17.703 2.949 -26.742 1.00 44.06 182 CYS A CA 1
ATOM 1438 C C . CYS A 1 182 ? 18.243 3.530 -28.053 1.00 44.06 182 CYS A C 1
ATOM 1440 O O . CYS A 1 182 ? 17.528 3.485 -29.055 1.00 44.06 182 CYS A O 1
ATOM 1442 N N . ASP A 1 183 ? 19.462 4.071 -28.016 1.00 50.12 183 ASP A N 1
ATOM 1443 C CA . ASP A 1 183 ? 20.272 4.350 -29.211 1.00 50.12 183 ASP A CA 1
ATOM 1444 C C . ASP A 1 183 ? 20.650 3.053 -29.953 1.00 50.12 183 ASP A C 1
ATOM 1446 O O . ASP A 1 183 ? 20.844 2.009 -29.278 1.00 50.12 183 ASP A O 1
#

Sequence (183 aa):
MLGRWKISRVFRAAYRPGGNGIVERHHRTIKAIAERGGISPIEAVYWYNSTPRSGPQQSVYRYEWRYPSLVPRGAEASQNNALSIKMGEEVWVKPRDARCTTRWCKGIVTDVNSENNISVDGMPRHVLDVRPVVVEDSPGEVLDSDSSLKDSVVLASDQEVTRNVRPRRNAGPPAWMADYVCD

Nearest PDB structures (foldseek):
  8i0p-assembly1_K  TM=7.396E-01  e=1.665E-01  Homo sapiens
  8zra-assembly1_A  TM=4.279E-01  e=7.003E-01  Bacillus amyloliquefaciens
  7w4t-assembly1_A-3  TM=4.862E-01  e=9.706E-01  Mycobacterium tuberculosis H37Rv
  9cpb-assembly1_3K  TM=2.161E-01  e=4.356E+00  Bos taurus

Foldseek 3Di:
DVVVVVDDDDDDDPPDPVSPVVVVVVVVQLLVQCQVVVHASVVSLVCQQLPPPDHVVVVVDPDDDDDPPDDPPDPPDPPPPLVPQDAQFKKFFADPPDDPPDGTDIWGFHADPDSQWTQTPNRIDGSVRIGGDPDDPDDDDDDDDDDDDDDDDDDDDDDDDDDPPDDDPPDDDRSNVVVPDDD

InterPro domains:
  IPR012337 Ribonuclease H-like superfamily [SSF53098] (4-48)
  IPR036397 Ribonuclease H superfamily [G3DSA:3.30.420.10] (1-67)

Radius of gyration: 28.96 Å; Cα contacts (8 Å, |Δi|>4): 136; chains: 1; bounding box: 58×78×60 Å

Solvent-accessible surface area (backbone atoms only — not comparable to full-atom values): 12372 Å² total; per-residue (Å²): 120,56,72,82,72,72,59,85,87,85,80,64,62,84,97,45,69,71,68,49,42,69,63,56,51,50,52,53,52,35,53,52,44,12,66,74,67,74,42,47,62,71,57,21,46,52,55,56,35,63,36,92,91,79,18,64,45,68,78,74,43,96,64,87,80,78,55,97,81,59,73,80,73,67,84,72,66,79,80,68,79,62,72,86,78,51,72,72,39,54,25,35,32,60,56,97,85,60,52,98,84,55,77,62,44,81,42,39,28,64,40,78,80,49,99,56,33,33,18,41,74,80,43,81,40,51,54,86,49,47,43,79,59,84,76,77,84,72,82,78,91,79,88,86,86,89,85,83,90,81,90,83,90,82,83,88,81,92,81,80,91,74,77,85,72,74,83,78,78,82,78,71,82,63,81,55,62,70,79,70,68,78,132

Organism: NCBI:txid1843537

Secondary structure (DSSP, 8-state):
-GGGGTPPP--PPTT-GGGGHHHHHHHHHHHHHHHHHT--HHHHHHHHHT-TTT-HHHHH-SS-PPPTT---------------PPTT-EEEE--TT--TTPPPEEEEEEEEEETTEEEETTEEEEGGGEEE-----PPPP------------------------PPP--PPPPGGGGGG---

pLDDT: mean 72.08, std 21.0, range [26.61, 94.56]

Mean predicted aligned error: 20.02 Å